Protein AF-A0A226N625-F1 (afdb_monomer)

Nearest PDB structures (foldseek):
  7xtl-assembly2_B  TM=9.402E-01  e=5.062E-18  Homo sapiens
  7vmt-assembly3_C  TM=9.351E-01  e=2.415E-17  Mus musculus
  7vmt-assembly1_A  TM=9.349E-01  e=1.031E-16  Mus musculus
  7vmt-assembly5_E  TM=8.887E-01  e=4.220E-17  Mus musculus
  7xtn-assembly1_A  TM=8.328E-01  e=1.399E-14  Bombyx mandarina

Organism: Callipepla squamata (NCBI:txid9009)

Secondary structure (DSSP, 8-state):
----TTEEEPTTHHHHHHHHHHH--S--------SS----S-HHHHHHHHHHH----SS-SEEE--SS-SSTT-------TTTT-----B---PPPEEEEE-SEE-TT--HHHHHTTSS-EEEE---TT-EEEEEEEEEE-EEEEEEEE--SS-TT----SEEEEEEES-HHHHHHHHHSS-SSSPPBPTTS-EEEEE-BTTEEEEEPPGGG-SEEEEEEEE-S--SS-EEEEEEEEEE-----TTSSS-S------

Mean predicted aligned error: 14.83 Å

Radius of gyration: 23.87 Å; Cα contacts (8 Å, |Δi|>4): 460; chains: 1; bounding box: 73×46×58 Å

InterPro domains:
  IPR006759 Glycosyl transferase family 54 [PTHR12062] (51-235)
  IPR056576 MGAT4 A/B/C, C-terminal domain [PF23524] (97-234)

pLDDT: mean 74.02, std 22.34, range [28.97, 98.5]

Structure (mmCIF, N/CA/C/O backbone):
data_AF-A0A226N625-F1
#
_entry.id   AF-A0A226N625-F1
#
loop_
_atom_site.group_PDB
_atom_site.id
_atom_site.type_symbol
_atom_site.label_atom_id
_atom_site.label_alt_id
_atom_site.label_comp_id
_atom_site.label_asym_id
_atom_site.label_entity_id
_atom_site.label_seq_id
_atom_site.pdbx_PDB_ins_code
_atom_site.Cartn_x
_atom_site.Cartn_y
_atom_site.Cartn_z
_atom_site.occupancy
_atom_site.B_iso_or_equiv
_atom_site.auth_seq_id
_atom_site.auth_comp_id
_atom_site.auth_asym_id
_atom_site.auth_atom_id
_atom_site.pdbx_PDB_model_num
ATOM 1 N N . MET A 1 1 ? 23.804 29.212 -8.337 1.00 34.00 1 MET A N 1
ATOM 2 C CA . MET A 1 1 ? 23.720 27.930 -9.060 1.00 34.00 1 MET A CA 1
ATOM 3 C C . MET A 1 1 ? 24.509 28.139 -10.332 1.00 34.00 1 MET A C 1
ATOM 5 O O . MET A 1 1 ? 23.995 28.750 -11.255 1.00 34.00 1 MET A O 1
ATOM 9 N N . GLU A 1 2 ? 25.785 27.783 -10.309 1.00 31.64 2 GLU A N 1
ATOM 10 C CA . GLU A 1 2 ? 26.610 27.756 -11.515 1.00 31.64 2 GLU A CA 1
ATOM 11 C C . GLU A 1 2 ? 26.519 26.321 -12.039 1.00 31.64 2 GLU A C 1
ATOM 13 O O . GLU A 1 2 ? 26.849 25.383 -11.314 1.00 31.64 2 GLU A O 1
ATOM 18 N N . LEU A 1 3 ? 25.942 26.140 -13.230 1.00 41.00 3 LEU A N 1
ATOM 19 C CA . LEU A 1 3 ? 26.097 24.891 -13.968 1.00 41.00 3 LEU A CA 1
ATOM 20 C C . LEU A 1 3 ? 27.474 24.953 -14.624 1.00 41.00 3 LEU A C 1
ATOM 22 O O . LEU A 1 3 ? 27.754 25.902 -15.349 1.00 41.00 3 LEU A O 1
ATOM 26 N N . GLU A 1 4 ? 28.317 23.961 -14.364 1.00 47.09 4 GLU A N 1
ATOM 27 C CA . GLU A 1 4 ? 29.511 23.753 -15.178 1.00 47.09 4 GLU A CA 1
ATOM 28 C C . GLU A 1 4 ? 29.077 23.294 -16.582 1.00 47.09 4 GLU A C 1
ATOM 30 O O . GLU A 1 4 ? 28.131 22.511 -16.712 1.00 47.09 4 GLU A O 1
ATOM 35 N N . ASP A 1 5 ? 29.768 23.764 -17.626 1.00 52.09 5 ASP A N 1
ATOM 36 C CA . ASP A 1 5 ? 29.432 23.512 -19.043 1.00 52.09 5 ASP A CA 1
ATOM 37 C C . ASP A 1 5 ? 29.486 22.018 -19.443 1.00 52.09 5 ASP A C 1
ATOM 39 O O . ASP A 1 5 ? 28.995 21.622 -20.501 1.00 52.09 5 ASP A O 1
ATOM 43 N N . ASP A 1 6 ? 30.021 21.168 -18.564 1.00 53.78 6 ASP A N 1
ATOM 44 C CA . ASP A 1 6 ? 30.276 19.744 -18.786 1.00 53.78 6 ASP A CA 1
ATOM 45 C C . ASP A 1 6 ? 29.198 18.823 -18.171 1.00 53.78 6 ASP A C 1
ATOM 47 O O . ASP A 1 6 ? 29.437 17.635 -17.927 1.00 53.78 6 ASP A O 1
ATOM 51 N N . ILE A 1 7 ? 27.995 19.337 -17.892 1.00 57.34 7 ILE A N 1
ATOM 52 C CA . ILE A 1 7 ? 26.926 18.581 -17.221 1.00 57.34 7 ILE A CA 1
ATOM 53 C C . ILE A 1 7 ? 25.675 18.495 -18.103 1.00 57.34 7 ILE A C 1
ATOM 55 O O . ILE A 1 7 ? 25.164 19.498 -18.591 1.00 57.34 7 ILE A O 1
ATOM 59 N N . ILE A 1 8 ? 25.118 17.286 -18.248 1.00 60.94 8 ILE A N 1
ATOM 60 C CA . ILE A 1 8 ? 23.771 17.093 -18.810 1.00 60.94 8 ILE A CA 1
ATOM 61 C C . ILE A 1 8 ? 22.778 16.812 -17.683 1.00 60.94 8 ILE A C 1
ATOM 63 O O . ILE A 1 8 ? 22.985 15.910 -16.865 1.00 60.94 8 ILE A O 1
ATOM 67 N N . ALA A 1 9 ? 21.676 17.563 -17.684 1.00 59.53 9 ALA A N 1
ATOM 68 C CA . ALA A 1 9 ? 20.533 17.367 -16.800 1.00 59.53 9 ALA A CA 1
ATOM 69 C C . ALA A 1 9 ? 19.455 16.476 -17.447 1.00 59.53 9 ALA A C 1
ATOM 71 O O . ALA A 1 9 ? 19.282 16.459 -18.667 1.00 59.53 9 ALA A O 1
ATOM 72 N N . LYS A 1 10 ? 18.692 15.752 -16.621 1.00 68.19 10 LYS A N 1
ATOM 73 C CA . LYS A 1 10 ? 17.486 15.029 -17.062 1.00 68.19 10 LYS A CA 1
ATOM 74 C C . LYS A 1 10 ? 16.406 16.019 -17.569 1.00 68.19 10 LYS A C 1
ATOM 76 O O . LYS A 1 10 ? 16.280 17.087 -16.975 1.00 68.19 10 LYS A O 1
ATOM 81 N N . PRO A 1 11 ? 15.579 15.671 -18.581 1.00 59.47 11 PRO A N 1
ATOM 82 C CA . PRO A 1 11 ? 14.543 16.568 -19.118 1.00 59.47 11 PRO A CA 1
ATOM 83 C C . PRO A 1 11 ? 13.596 17.205 -18.077 1.00 59.47 11 PRO A C 1
ATOM 85 O O . PRO A 1 11 ? 13.263 18.375 -18.215 1.00 59.47 11 PRO A O 1
ATOM 88 N N . ASP A 1 12 ? 13.244 16.495 -16.996 1.00 63.47 12 ASP A N 1
ATOM 89 C CA . ASP A 1 12 ? 12.334 16.987 -15.937 1.00 63.47 12 ASP A CA 1
ATOM 90 C C . ASP A 1 12 ? 13.060 17.562 -14.709 1.00 63.47 12 ASP A C 1
ATOM 92 O O . ASP A 1 12 ? 12.539 17.545 -13.590 1.00 63.47 12 ASP A O 1
ATOM 96 N N . TYR A 1 13 ? 14.303 18.007 -14.886 1.00 59.56 13 TYR A N 1
ATOM 97 C CA . TYR A 1 13 ? 15.198 18.404 -13.801 1.00 59.56 13 TYR A CA 1
ATOM 98 C C . TYR A 1 13 ? 14.577 19.427 -12.838 1.00 59.56 13 TYR A C 1
ATOM 100 O O . TYR A 1 13 ? 14.529 19.178 -11.633 1.00 59.56 13 TYR A O 1
ATOM 108 N N . ILE A 1 14 ? 14.069 20.544 -13.369 1.00 57.97 14 ILE A N 1
ATOM 109 C CA . ILE A 1 14 ? 13.523 21.641 -12.557 1.00 57.97 14 ILE A CA 1
ATOM 110 C C . ILE A 1 14 ? 12.308 21.166 -11.756 1.00 57.97 14 ILE A C 1
ATOM 112 O O . ILE A 1 14 ? 12.291 21.301 -10.536 1.00 57.97 14 ILE A O 1
ATOM 116 N N . GLN A 1 15 ? 11.354 20.507 -12.417 1.00 58.56 15 GLN A N 1
ATOM 117 C CA . GLN A 1 15 ? 10.153 19.983 -11.765 1.00 58.56 15 GLN A CA 1
ATOM 118 C C . GLN A 1 15 ? 10.490 18.940 -10.689 1.00 58.56 15 GLN A C 1
ATOM 120 O O . GLN A 1 15 ? 9.866 18.903 -9.628 1.00 58.56 15 GLN A O 1
ATOM 125 N N . SER A 1 16 ? 11.496 18.096 -10.943 1.00 59.50 16 SER A N 1
ATOM 126 C CA . SER A 1 16 ? 11.957 17.089 -9.984 1.00 59.50 16 SER A CA 1
ATOM 127 C C . SER A 1 16 ? 12.552 17.732 -8.730 1.00 59.50 16 SER A C 1
ATOM 129 O O . SER A 1 16 ? 12.301 17.244 -7.630 1.00 59.50 16 SER A O 1
ATOM 131 N N . ILE A 1 17 ? 13.299 18.833 -8.874 1.00 57.81 17 ILE A N 1
ATOM 132 C CA . ILE A 1 17 ? 13.832 19.593 -7.735 1.00 57.81 17 ILE A CA 1
ATOM 133 C C . ILE A 1 17 ? 12.721 20.278 -6.951 1.00 57.81 17 ILE A C 1
ATOM 135 O O . ILE A 1 17 ? 12.724 20.192 -5.727 1.00 57.81 17 ILE A O 1
ATOM 139 N N . GLU A 1 18 ? 11.784 20.943 -7.626 1.00 59.31 18 GLU A N 1
ATOM 140 C CA . GLU A 1 18 ? 10.681 21.648 -6.962 1.00 59.31 18 GLU A CA 1
ATOM 141 C C . GLU A 1 18 ? 9.821 20.689 -6.136 1.00 59.31 18 GLU A C 1
ATOM 143 O O . GLU A 1 18 ? 9.564 20.942 -4.958 1.00 59.31 18 GLU A O 1
ATOM 148 N N . ASN A 1 19 ? 9.453 19.544 -6.720 1.00 62.12 19 ASN A N 1
ATOM 149 C CA . ASN A 1 19 ? 8.674 18.517 -6.032 1.00 62.12 19 ASN A CA 1
ATOM 150 C C . ASN A 1 19 ? 9.448 17.935 -4.845 1.00 62.12 19 ASN A C 1
ATOM 152 O O . ASN A 1 19 ? 8.910 17.825 -3.747 1.00 62.12 19 ASN A O 1
ATOM 156 N N . PHE A 1 20 ? 10.728 17.612 -5.046 1.00 62.75 20 PHE A N 1
ATOM 157 C CA . PHE A 1 20 ? 11.573 17.082 -3.983 1.00 62.75 20 PHE A CA 1
ATOM 158 C C . PHE A 1 20 ? 11.722 18.072 -2.820 1.00 62.75 20 PHE A C 1
ATOM 160 O O . PHE A 1 20 ? 11.593 17.677 -1.662 1.00 62.75 20 PHE A O 1
ATOM 167 N N . ALA A 1 21 ? 11.964 19.350 -3.127 1.00 60.53 21 ALA A N 1
ATOM 168 C CA . ALA A 1 21 ? 12.099 20.430 -2.154 1.00 60.53 21 ALA A CA 1
AT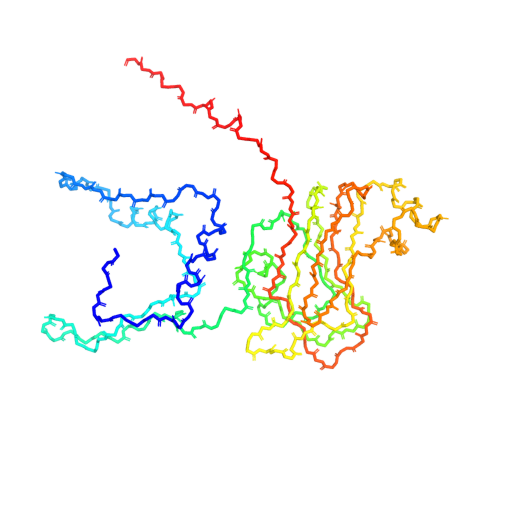OM 169 C C . ALA A 1 21 ? 10.805 20.650 -1.358 1.00 60.53 21 ALA A C 1
ATOM 171 O O . ALA A 1 21 ? 10.869 20.830 -0.143 1.00 60.53 21 ALA A O 1
ATOM 172 N N . ALA A 1 22 ? 9.647 20.589 -2.021 1.00 64.38 22 ALA A N 1
ATOM 173 C CA . ALA A 1 22 ? 8.337 20.698 -1.381 1.00 64.38 22 ALA A CA 1
ATOM 174 C C . ALA A 1 22 ? 8.013 19.502 -0.464 1.00 64.38 22 ALA A C 1
ATOM 176 O O . ALA A 1 22 ? 7.295 19.662 0.522 1.00 64.38 22 ALA A O 1
ATOM 177 N N . GLU A 1 23 ? 8.548 18.314 -0.765 1.00 61.66 23 GLU A N 1
ATOM 178 C CA . GLU A 1 23 ? 8.391 17.101 0.051 1.00 61.66 23 GLU A CA 1
ATOM 179 C C . GLU A 1 23 ? 9.313 17.075 1.289 1.00 61.66 23 GLU A C 1
ATOM 181 O O . GLU A 1 23 ? 9.069 16.301 2.218 1.00 61.66 23 GLU A O 1
ATOM 186 N N . GLN A 1 24 ? 10.355 17.915 1.353 1.00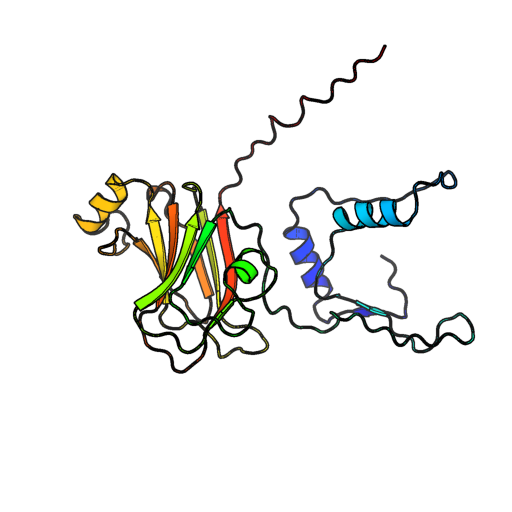 60.38 24 GLN A N 1
ATOM 187 C CA . GLN A 1 24 ? 11.258 17.950 2.508 1.00 60.38 24 GLN A CA 1
ATOM 188 C C . GLN A 1 24 ? 10.659 18.748 3.673 1.00 60.38 24 GLN A C 1
ATOM 190 O O . GLN A 1 24 ? 10.466 19.957 3.592 1.00 60.38 24 GLN A O 1
ATOM 195 N N . SER A 1 25 ? 10.449 18.084 4.812 1.00 56.50 25 SER A N 1
ATOM 196 C CA . SER A 1 25 ? 9.985 18.718 6.057 1.00 56.50 25 SER A CA 1
ATOM 197 C C . SER A 1 25 ? 11.115 19.143 7.009 1.00 56.50 25 SER A C 1
ATOM 199 O O . SER A 1 25 ? 10.839 19.578 8.125 1.00 56.50 25 SER A O 1
ATOM 201 N N . GLN A 1 26 ? 12.379 18.937 6.626 1.00 52.91 26 GLN A N 1
ATOM 202 C CA . GLN A 1 26 ? 13.565 19.292 7.418 1.00 52.91 26 GLN A CA 1
ATOM 203 C C . GLN A 1 26 ? 14.056 20.698 7.032 1.00 52.91 26 GLN A C 1
ATOM 205 O O . GLN A 1 26 ? 13.929 21.086 5.878 1.00 52.91 26 GLN A O 1
ATOM 210 N N . GLU A 1 27 ? 14.631 21.477 7.952 1.00 46.34 27 GLU A N 1
ATOM 211 C CA . GLU A 1 27 ? 15.323 22.726 7.587 1.00 46.34 27 GLU A CA 1
ATOM 212 C C . GLU A 1 27 ? 16.656 22.376 6.896 1.00 46.34 27 GLU A C 1
ATOM 214 O O . GLU A 1 27 ? 17.556 21.840 7.537 1.00 46.34 27 GLU A O 1
ATOM 219 N N . TRP A 1 28 ? 16.790 22.623 5.584 1.00 55.69 28 TRP A N 1
ATOM 220 C CA . TRP A 1 28 ? 17.932 22.142 4.779 1.00 55.69 28 TRP A CA 1
ATOM 221 C C . TRP A 1 28 ? 18.798 23.249 4.157 1.00 55.69 28 TRP A C 1
ATOM 223 O O . TRP A 1 28 ? 19.280 23.115 3.036 1.00 55.69 28 TRP A O 1
ATOM 233 N N . MET A 1 29 ? 19.084 24.333 4.880 1.00 41.03 29 MET A N 1
ATOM 234 C CA . MET A 1 29 ? 20.133 25.261 4.439 1.00 41.03 29 MET A CA 1
ATOM 235 C C . MET A 1 29 ? 21.498 24.789 4.959 1.00 41.03 29 MET A C 1
ATOM 237 O O . MET A 1 29 ? 21.780 24.890 6.150 1.00 41.03 29 MET A O 1
ATOM 241 N N . VAL A 1 30 ? 22.360 24.283 4.074 1.00 46.25 30 VAL A N 1
ATOM 242 C CA . VAL A 1 30 ? 23.779 24.051 4.386 1.00 46.25 30 VAL A CA 1
ATOM 243 C C . VAL A 1 30 ? 24.603 25.130 3.692 1.00 46.25 30 VAL A C 1
ATOM 245 O O . VAL A 1 30 ? 24.716 25.137 2.468 1.00 46.25 30 VAL A O 1
ATOM 248 N N . LEU A 1 31 ? 25.176 26.042 4.480 1.00 34.66 31 LEU A N 1
ATOM 249 C CA . LEU A 1 31 ? 26.238 26.951 4.048 1.00 34.66 31 LEU A CA 1
ATOM 250 C C . LEU A 1 31 ? 27.565 26.421 4.615 1.00 34.66 31 LEU A C 1
ATOM 252 O O . LEU A 1 31 ? 27.763 26.434 5.828 1.00 34.66 31 LEU A O 1
ATOM 256 N N . GLU A 1 32 ? 28.471 25.946 3.758 1.00 41.94 32 GLU A N 1
ATOM 257 C CA . GLU A 1 32 ? 29.849 25.628 4.161 1.00 41.94 32 GLU A CA 1
ATOM 258 C C . GLU A 1 32 ? 30.732 26.874 3.989 1.00 41.94 32 GLU A C 1
ATOM 260 O O . GLU A 1 32 ? 30.932 27.357 2.878 1.00 41.94 32 GLU A O 1
ATOM 265 N N . PHE A 1 33 ? 31.309 27.365 5.088 1.00 34.91 33 PHE A N 1
ATOM 266 C CA . PHE A 1 33 ? 32.473 28.252 5.069 1.00 34.91 33 PHE A CA 1
ATOM 267 C C . PHE A 1 33 ? 33.518 27.729 6.056 1.00 34.91 33 PHE A C 1
ATOM 269 O O . PHE A 1 33 ? 33.195 27.370 7.186 1.00 34.91 33 PHE A O 1
ATOM 276 N N . SER A 1 34 ? 34.785 27.730 5.642 1.00 35.62 34 SER A N 1
ATOM 277 C CA . SER A 1 34 ? 35.939 27.564 6.527 1.00 35.62 34 SER A CA 1
ATOM 278 C C . SER A 1 34 ? 36.868 28.757 6.336 1.00 35.62 34 SER A C 1
ATOM 280 O O . SER A 1 34 ? 37.354 28.986 5.231 1.00 35.62 34 SER A O 1
ATOM 282 N N . GLN A 1 35 ? 37.116 29.520 7.402 1.00 36.41 35 GLN A N 1
ATOM 283 C CA . GLN A 1 35 ? 38.151 30.564 7.424 1.00 36.41 35 GLN A CA 1
ATOM 284 C C . GLN A 1 35 ? 39.484 30.076 8.016 1.00 36.41 35 GLN A C 1
ATOM 286 O O . GLN A 1 35 ? 40.458 30.824 8.018 1.00 36.41 35 GLN A O 1
ATOM 291 N N . LEU A 1 36 ? 39.557 28.839 8.515 1.00 40.19 36 LEU A N 1
ATOM 292 C CA . LEU A 1 36 ? 40.729 28.315 9.215 1.00 40.19 36 LEU A CA 1
ATOM 293 C C . LEU A 1 36 ? 41.009 26.883 8.752 1.00 40.19 36 LEU A C 1
ATOM 295 O O . LEU A 1 36 ? 40.146 26.011 8.826 1.00 40.19 36 LEU A O 1
ATOM 299 N N . GLY A 1 37 ? 42.223 26.658 8.243 1.00 42.06 37 GLY A N 1
ATOM 300 C CA . GLY A 1 37 ? 42.701 25.351 7.799 1.00 42.06 37 GLY A CA 1
ATOM 301 C C . GLY A 1 37 ? 42.450 24.245 8.832 1.00 42.06 37 GLY A C 1
ATOM 302 O O . GLY A 1 37 ? 42.563 24.452 10.036 1.00 42.06 37 GLY A O 1
ATOM 303 N N . PHE A 1 38 ? 42.074 23.079 8.311 1.00 35.19 38 PHE A N 1
ATOM 304 C CA . PHE A 1 38 ? 41.657 21.859 9.002 1.00 35.19 38 PHE A CA 1
ATOM 305 C C . PHE A 1 38 ? 42.430 21.503 10.287 1.00 35.19 38 PHE A C 1
ATOM 307 O O . PHE A 1 38 ? 43.657 21.564 10.323 1.00 35.19 38 PHE A O 1
ATOM 314 N N . ILE A 1 39 ? 41.713 20.950 11.275 1.00 35.44 39 ILE A N 1
ATOM 315 C CA . ILE A 1 39 ? 42.281 20.061 12.300 1.00 35.44 39 ILE A CA 1
ATOM 316 C C . ILE A 1 39 ? 41.692 18.660 12.087 1.00 35.44 39 ILE A C 1
ATOM 318 O O . ILE A 1 39 ? 40.481 18.477 11.972 1.00 35.44 39 ILE A O 1
ATOM 322 N N . VAL A 1 40 ? 42.586 17.683 11.953 1.00 37.25 40 VAL A N 1
ATOM 323 C CA . VAL A 1 40 ? 42.335 16.319 11.474 1.00 37.25 40 VAL A CA 1
ATOM 324 C C . VAL A 1 40 ? 41.480 15.514 12.461 1.00 37.25 40 VAL A C 1
ATOM 326 O O . VAL A 1 40 ? 41.987 14.972 13.437 1.00 37.25 40 VAL A O 1
ATOM 329 N N . PHE A 1 41 ? 40.199 15.334 12.140 1.00 38.41 41 PHE A N 1
ATOM 330 C CA . PHE A 1 41 ? 39.533 14.042 12.327 1.00 38.41 41 PHE A CA 1
ATOM 331 C C . PHE A 1 41 ? 39.661 13.291 11.004 1.00 38.41 41 PHE A C 1
ATOM 333 O O . PHE A 1 41 ? 39.482 13.887 9.943 1.00 38.41 41 PHE A O 1
ATOM 340 N N . THR A 1 42 ? 40.028 12.008 11.040 1.00 48.41 42 THR A N 1
ATOM 341 C CA . THR A 1 42 ? 40.291 11.216 9.827 1.00 48.41 42 THR A CA 1
ATOM 342 C C . THR A 1 42 ? 39.187 11.433 8.793 1.00 48.41 42 THR A C 1
ATOM 344 O O . THR A 1 42 ? 38.015 11.210 9.104 1.00 48.41 42 THR A O 1
ATOM 347 N N . VAL A 1 43 ? 39.565 11.846 7.580 1.00 51.09 43 VAL A N 1
ATOM 348 C CA . VAL A 1 43 ? 38.656 12.211 6.477 1.00 51.09 43 VAL A CA 1
ATOM 349 C C . VAL A 1 43 ? 37.526 11.189 6.305 1.00 51.09 43 VAL A C 1
ATOM 351 O O . VAL A 1 43 ? 36.375 11.567 6.147 1.00 51.09 43 VAL A O 1
ATOM 354 N N . ALA A 1 44 ? 37.818 9.896 6.468 1.00 51.03 44 ALA A N 1
ATOM 355 C CA . ALA A 1 44 ? 36.834 8.819 6.373 1.00 51.03 44 ALA A CA 1
ATOM 356 C C . ALA A 1 44 ? 35.693 8.887 7.410 1.00 51.03 44 ALA A C 1
ATOM 358 O O . ALA A 1 44 ? 34.554 8.556 7.089 1.00 51.03 44 ALA A O 1
ATOM 359 N N . HIS A 1 45 ? 35.975 9.301 8.649 1.00 47.41 45 HIS A N 1
ATOM 360 C CA . HIS A 1 45 ? 34.955 9.423 9.695 1.00 47.41 45 HIS A CA 1
ATOM 361 C C . HIS A 1 45 ? 34.074 10.653 9.448 1.00 47.41 45 HIS A C 1
ATOM 363 O O . HIS A 1 45 ? 32.854 10.564 9.536 1.00 47.41 45 HIS A O 1
ATOM 369 N N . CYS A 1 46 ? 34.688 11.766 9.036 1.00 48.66 46 CYS A N 1
ATOM 370 C CA . CYS A 1 46 ? 33.972 12.979 8.647 1.00 48.66 46 CYS A CA 1
ATOM 371 C C . CYS A 1 46 ? 33.071 12.730 7.428 1.00 48.66 46 CYS A C 1
ATOM 373 O O . CYS A 1 46 ? 31.889 13.043 7.475 1.00 48.66 46 CYS A O 1
ATOM 375 N N . GLU A 1 47 ? 33.572 12.066 6.383 1.00 55.72 47 GLU A N 1
ATOM 376 C CA . GLU A 1 47 ? 32.777 11.694 5.203 1.00 55.72 47 GLU A CA 1
ATOM 377 C C . GLU A 1 47 ? 31.616 10.752 5.544 1.00 55.72 47 GLU A C 1
ATOM 379 O O . GLU A 1 47 ? 30.529 10.875 4.981 1.00 55.72 47 GLU A O 1
ATOM 384 N N . LYS A 1 48 ? 31.806 9.829 6.494 1.00 55.56 48 LYS A N 1
ATOM 385 C CA . LYS A 1 48 ? 30.751 8.906 6.932 1.00 55.56 48 LYS A CA 1
ATOM 386 C C . LYS A 1 48 ? 29.638 9.624 7.693 1.00 55.56 48 LYS A C 1
ATOM 388 O O . LYS A 1 48 ? 28.470 9.342 7.440 1.00 55.56 48 LYS A O 1
ATOM 393 N N . GLU A 1 49 ? 29.979 10.551 8.584 1.00 54.97 49 GLU A N 1
ATOM 394 C CA . GLU A 1 49 ? 28.982 11.353 9.303 1.00 54.97 49 GLU A CA 1
ATOM 395 C C . GLU A 1 49 ? 28.326 12.394 8.379 1.00 54.97 49 GLU A C 1
ATOM 397 O O . GLU A 1 49 ? 27.101 12.518 8.374 1.00 54.97 49 GLU A O 1
ATOM 402 N N . LYS A 1 50 ? 29.093 13.036 7.485 1.00 54.69 50 LYS A N 1
ATOM 403 C CA . LYS A 1 50 ? 28.559 13.899 6.416 1.00 54.69 50 LYS A CA 1
ATOM 404 C C . LYS A 1 50 ? 27.597 13.139 5.503 1.00 54.69 50 LYS A C 1
ATOM 406 O O . LYS A 1 50 ? 26.549 13.667 5.146 1.00 54.69 50 LYS A O 1
ATOM 411 N N . ALA A 1 51 ? 27.898 11.888 5.148 1.00 59.38 51 ALA A N 1
ATOM 412 C CA . ALA A 1 51 ? 27.025 11.070 4.307 1.00 59.38 51 ALA A CA 1
ATOM 413 C C . ALA A 1 51 ? 25.668 10.756 4.956 1.00 59.38 51 ALA A C 1
ATOM 415 O O . ALA A 1 51 ? 24.707 10.559 4.217 1.00 59.38 51 ALA A O 1
ATOM 416 N N . LYS A 1 52 ? 25.572 10.735 6.293 1.00 55.94 52 LYS A N 1
ATOM 417 C CA . LYS A 1 52 ? 24.293 10.559 7.006 1.00 55.94 52 LYS A CA 1
ATOM 418 C C . LYS A 1 52 ? 23.415 11.810 6.961 1.00 55.94 52 LYS A C 1
ATOM 420 O O . LYS A 1 52 ? 22.200 11.689 7.025 1.00 55.94 52 LYS A O 1
ATOM 425 N N . LEU A 1 53 ? 24.031 12.987 6.857 1.00 53.81 53 LEU A N 1
ATOM 426 C CA . LEU A 1 53 ? 23.342 14.280 6.774 1.00 53.81 53 LEU A CA 1
ATOM 427 C C . LEU A 1 53 ? 23.072 14.705 5.324 1.00 53.81 53 LEU A C 1
ATOM 429 O O . LEU A 1 53 ? 22.224 15.552 5.059 1.00 53.81 53 LEU A O 1
ATOM 433 N N . ARG A 1 54 ? 23.804 14.125 4.367 1.00 50.28 54 ARG A N 1
ATOM 434 C CA . ARG A 1 54 ? 23.687 14.453 2.949 1.00 50.28 54 ARG A CA 1
ATOM 435 C C . ARG A 1 54 ? 22.407 13.865 2.371 1.00 50.28 54 ARG A C 1
ATOM 437 O O . ARG A 1 54 ? 22.335 12.672 2.081 1.00 50.28 54 ARG A O 1
ATOM 444 N N . ILE A 1 55 ? 21.446 14.739 2.108 1.00 56.78 55 ILE A N 1
ATOM 445 C CA . ILE A 1 55 ? 20.251 14.419 1.336 1.00 56.78 55 ILE A CA 1
ATOM 446 C C . ILE A 1 55 ? 20.685 14.072 -0.095 1.00 56.78 55 ILE A C 1
ATOM 448 O O . ILE A 1 55 ? 21.314 14.874 -0.788 1.00 56.78 55 ILE A O 1
ATOM 452 N N . ARG A 1 56 ? 20.407 12.840 -0.526 1.00 56.47 56 ARG A N 1
ATOM 453 C CA . ARG A 1 56 ? 20.716 12.358 -1.877 1.00 56.47 56 ARG A CA 1
ATOM 454 C C . ARG A 1 56 ? 19.412 12.074 -2.607 1.00 56.47 56 ARG A C 1
ATOM 456 O O . ARG A 1 56 ? 18.691 11.159 -2.223 1.00 56.47 56 ARG A O 1
ATOM 463 N N . ALA A 1 57 ? 19.148 12.816 -3.677 1.00 56.59 57 ALA A N 1
ATOM 464 C CA . ALA A 1 57 ? 18.097 12.469 -4.623 1.00 56.59 57 ALA A CA 1
ATOM 465 C C . ALA A 1 57 ? 18.568 11.293 -5.494 1.00 56.59 57 ALA A C 1
ATOM 467 O O . ALA A 1 57 ? 19.678 11.319 -6.030 1.00 56.59 57 ALA A O 1
ATOM 468 N N . LYS A 1 58 ? 17.738 10.254 -5.613 1.00 59.09 58 LYS A N 1
ATOM 469 C CA . LYS A 1 58 ? 17.947 9.129 -6.530 1.00 59.09 58 LYS A CA 1
ATOM 470 C C . LYS A 1 58 ? 16.751 9.010 -7.474 1.00 59.09 58 LYS A C 1
ATOM 472 O O . LYS A 1 58 ? 15.626 9.133 -6.991 1.00 59.09 58 LYS A O 1
ATOM 477 N N . PRO A 1 59 ? 16.960 8.702 -8.769 1.00 59.88 59 PRO A N 1
ATOM 478 C CA . PRO A 1 59 ? 18.228 8.569 -9.499 1.00 59.88 59 PRO A CA 1
ATOM 479 C C . PRO A 1 59 ? 18.975 9.902 -9.631 1.00 59.88 59 PRO A C 1
ATOM 481 O O . PRO A 1 59 ? 18.391 10.969 -9.447 1.00 59.88 59 PRO A O 1
ATOM 484 N N . SER A 1 60 ? 20.266 9.840 -9.965 1.00 63.56 60 SER A N 1
ATOM 485 C CA . SER A 1 60 ? 21.076 11.034 -10.210 1.00 63.56 60 SER A CA 1
ATOM 486 C C . SER A 1 60 ? 20.467 11.865 -11.343 1.00 63.56 60 SER A C 1
ATOM 488 O O . SER A 1 60 ? 20.214 11.358 -12.436 1.00 63.56 60 SER A O 1
ATOM 490 N N . LEU A 1 61 ? 20.226 13.151 -11.080 1.00 65.75 61 LEU A N 1
ATOM 491 C CA . LEU A 1 61 ? 19.657 14.088 -12.059 1.00 65.75 61 LEU A CA 1
ATOM 492 C C . LEU A 1 61 ? 20.689 14.605 -13.069 1.00 65.75 61 LEU A C 1
ATOM 494 O O . LEU A 1 61 ? 20.316 15.187 -14.087 1.00 65.75 61 LEU A O 1
ATOM 498 N N . PHE A 1 62 ? 21.967 14.370 -12.780 1.00 63.19 62 PHE A N 1
ATOM 499 C CA . PHE A 1 62 ? 23.101 14.861 -13.539 1.00 63.19 62 PHE A CA 1
ATOM 500 C C . PHE A 1 62 ? 24.100 13.757 -13.825 1.00 63.19 62 PHE A C 1
ATOM 502 O O . PHE A 1 62 ? 24.320 12.868 -12.999 1.00 63.19 62 PHE A O 1
ATOM 509 N N . GLN A 1 63 ? 24.756 13.894 -14.968 1.00 62.03 63 GLN A N 1
ATOM 510 C CA . GLN A 1 63 ? 25.950 13.149 -15.319 1.00 62.03 63 GLN A CA 1
ATOM 511 C C . GLN A 1 63 ? 26.985 14.126 -15.853 1.00 62.03 63 GLN A C 1
ATOM 513 O O . GLN A 1 63 ? 26.699 14.912 -16.756 1.00 62.03 63 GLN A O 1
ATOM 518 N N . HIS A 1 64 ? 28.198 14.028 -15.318 1.00 59.66 64 HIS A N 1
ATOM 519 C CA . HIS A 1 64 ? 29.356 14.698 -15.892 1.00 59.66 64 HIS A CA 1
ATOM 520 C C . HIS A 1 64 ? 29.658 14.075 -17.260 1.00 59.66 64 HIS A C 1
ATOM 522 O O . HIS A 1 64 ? 29.817 12.852 -17.369 1.00 59.66 64 HIS A O 1
ATOM 528 N N . MET A 1 65 ? 29.738 14.900 -18.299 1.00 51.19 65 MET A N 1
ATOM 529 C CA . MET A 1 65 ? 30.238 14.529 -19.617 1.00 51.19 65 MET A CA 1
ATOM 530 C C . MET A 1 65 ? 31.688 14.973 -19.762 1.00 51.19 65 MET A C 1
ATOM 532 O O . MET A 1 65 ? 32.015 16.114 -19.484 1.00 51.19 65 MET A O 1
ATOM 536 N N . GLY A 1 66 ? 32.570 14.069 -20.179 1.00 52.81 66 GLY A N 1
ATOM 537 C CA . GLY A 1 66 ? 33.965 14.413 -20.440 1.00 52.81 66 GLY A CA 1
ATOM 538 C C . GLY A 1 66 ? 34.852 13.180 -20.468 1.00 52.81 66 GLY A C 1
ATOM 539 O O . GLY A 1 66 ? 35.273 12.686 -19.430 1.00 52.81 66 GLY A O 1
ATOM 540 N N . LEU A 1 67 ? 35.168 12.687 -21.668 1.00 47.75 67 LEU A N 1
ATOM 541 C CA . LEU A 1 67 ? 36.189 11.649 -21.854 1.00 47.75 67 LEU A CA 1
ATOM 542 C C . LEU A 1 67 ? 37.598 12.171 -21.545 1.00 47.75 67 LEU A C 1
ATOM 544 O O . LEU A 1 67 ? 38.490 11.362 -21.343 1.00 47.75 67 LEU A O 1
ATOM 548 N N . HIS A 1 68 ? 37.806 13.487 -21.470 1.00 47.03 68 HIS A N 1
ATOM 549 C CA . HIS A 1 68 ? 39.081 14.102 -21.118 1.00 47.03 68 HIS A CA 1
ATOM 550 C C . HIS A 1 68 ? 38.862 15.185 -20.065 1.00 47.03 68 HIS A C 1
ATOM 552 O O . HIS A 1 68 ? 38.130 16.142 -20.291 1.00 47.03 68 HIS A O 1
ATOM 558 N N . SER A 1 69 ? 39.505 15.017 -18.911 1.00 49.66 69 SER A N 1
ATOM 559 C CA . SER A 1 69 ? 39.641 16.076 -17.912 1.00 49.66 69 SER A CA 1
ATOM 560 C C . SER A 1 69 ? 40.471 17.239 -18.477 1.00 49.66 69 SER A C 1
ATOM 562 O O . SER A 1 69 ? 41.348 17.029 -19.315 1.00 49.66 69 SER A O 1
ATOM 564 N N . SER A 1 70 ? 40.271 18.450 -17.951 1.00 53.59 70 SER A N 1
ATOM 565 C CA . SER A 1 70 ? 41.174 19.598 -18.134 1.00 53.59 70 SER A CA 1
ATOM 566 C C . SER A 1 70 ? 42.610 19.341 -17.632 1.00 53.59 70 SER A C 1
ATOM 568 O O . SER A 1 70 ? 43.525 20.101 -17.946 1.00 53.59 70 SER A O 1
ATOM 570 N N . LEU A 1 71 ? 42.836 18.244 -16.895 1.00 52.09 71 LEU A N 1
ATOM 571 C CA . LEU A 1 71 ? 44.154 17.706 -16.561 1.00 52.09 71 LEU A CA 1
ATOM 572 C C . LEU A 1 71 ? 44.616 16.712 -17.640 1.00 52.09 71 LEU A C 1
ATOM 574 O O . LEU A 1 71 ? 43.969 15.691 -17.895 1.00 52.09 71 LEU A O 1
ATOM 578 N N . SER A 1 72 ? 45.768 16.995 -18.250 1.00 45.53 72 SER A N 1
ATOM 579 C CA . SER A 1 72 ? 46.347 16.214 -19.345 1.00 45.53 72 SER A CA 1
ATOM 580 C C . SER A 1 72 ? 46.467 14.718 -19.009 1.00 45.53 72 SER A C 1
ATOM 582 O O . SER A 1 72 ? 47.096 14.316 -18.033 1.00 45.53 72 SER A O 1
ATOM 584 N N . GLY A 1 73 ? 45.861 13.874 -19.852 1.00 54.81 73 GLY A N 1
ATOM 585 C CA . GLY A 1 73 ? 46.020 12.413 -19.823 1.00 54.81 73 GLY A CA 1
ATOM 586 C C . GLY A 1 73 ? 45.008 11.622 -18.984 1.00 54.81 73 GLY A C 1
ATOM 587 O O . GLY A 1 73 ? 45.082 10.394 -18.972 1.00 54.81 73 GLY A O 1
ATOM 588 N N . LYS A 1 74 ? 44.044 12.265 -18.312 1.00 49.50 74 LYS A N 1
ATOM 589 C CA . LYS A 1 74 ? 43.046 11.552 -17.496 1.00 49.50 74 LYS A CA 1
ATOM 590 C C . LYS A 1 74 ? 41.743 11.329 -18.267 1.00 49.50 74 LYS A C 1
ATOM 592 O O . LYS A 1 74 ? 40.951 12.256 -18.436 1.00 49.50 74 LYS A O 1
ATOM 597 N N . ILE A 1 75 ? 41.530 10.089 -18.713 1.00 54.84 75 ILE A N 1
ATOM 598 C CA . ILE A 1 75 ? 40.278 9.653 -19.341 1.00 54.84 75 ILE A CA 1
ATOM 599 C C . ILE A 1 75 ? 39.267 9.287 -18.254 1.00 54.84 75 ILE A C 1
ATOM 601 O O . ILE A 1 75 ? 39.557 8.431 -17.419 1.00 54.84 75 ILE A O 1
ATOM 605 N N . GLN A 1 76 ? 38.093 9.923 -18.249 1.00 53.94 76 GLN A N 1
ATOM 606 C CA . GLN A 1 76 ? 37.062 9.694 -17.234 1.00 53.94 76 GLN A CA 1
ATOM 607 C C . GLN A 1 76 ? 35.850 8.961 -17.826 1.00 53.94 76 GLN A C 1
ATOM 609 O O . GLN A 1 76 ? 34.948 9.560 -18.397 1.00 53.94 76 GLN A O 1
ATOM 614 N N . ASN A 1 77 ? 35.818 7.637 -17.652 1.00 57.84 77 ASN A N 1
ATOM 615 C CA . ASN A 1 77 ? 34.726 6.762 -18.113 1.00 57.84 77 ASN A CA 1
ATOM 616 C C . ASN A 1 77 ? 33.644 6.519 -17.040 1.00 57.84 77 ASN A C 1
ATOM 618 O O . ASN A 1 77 ? 32.795 5.639 -17.199 1.00 57.84 77 ASN A O 1
ATOM 622 N N . LEU A 1 78 ? 33.690 7.246 -15.918 1.00 55.09 78 LEU A N 1
ATOM 623 C CA . LEU A 1 78 ? 32.770 7.045 -14.801 1.00 55.09 78 LEU A CA 1
ATOM 624 C C . LEU A 1 78 ? 31.385 7.616 -15.127 1.00 55.09 78 LEU A C 1
ATOM 626 O O . LEU A 1 78 ? 31.132 8.813 -14.997 1.00 55.09 78 LEU A O 1
ATOM 630 N N . LYS A 1 79 ? 30.471 6.725 -15.512 1.00 58.59 79 LYS A N 1
ATOM 631 C CA . LYS A 1 79 ? 29.034 6.987 -15.445 1.00 58.59 79 LYS A CA 1
ATOM 632 C C . LYS A 1 79 ? 28.539 6.692 -14.038 1.00 58.59 79 LYS A C 1
ATOM 634 O O . LYS A 1 79 ? 28.869 5.648 -13.471 1.00 58.59 79 LYS A O 1
ATOM 639 N N . ASP A 1 80 ? 27.748 7.601 -13.486 1.00 59.06 80 ASP A N 1
ATOM 640 C CA . ASP A 1 80 ? 26.988 7.324 -12.282 1.00 59.06 80 ASP A CA 1
ATOM 641 C C . ASP A 1 80 ? 26.065 6.136 -12.575 1.00 59.06 80 ASP A C 1
ATOM 643 O O . ASP A 1 80 ? 25.329 6.116 -13.565 1.00 59.06 80 ASP A O 1
ATOM 647 N N . LYS A 1 81 ? 26.146 5.116 -11.717 1.00 63.59 81 LYS A N 1
ATOM 648 C CA . LYS A 1 81 ? 25.388 3.870 -11.851 1.00 63.59 81 LYS A CA 1
ATOM 649 C C . LYS A 1 81 ? 23.885 4.126 -11.948 1.00 63.59 81 LYS A C 1
ATOM 651 O O . LYS A 1 81 ? 23.186 3.286 -12.510 1.00 63.59 81 LYS A O 1
ATOM 656 N N . ASP A 1 82 ? 23.389 5.214 -11.371 1.00 59.12 82 ASP A N 1
ATOM 657 C CA . ASP A 1 82 ? 21.966 5.511 -11.265 1.00 59.12 82 ASP A CA 1
ATOM 658 C C . ASP A 1 82 ? 21.498 6.587 -12.268 1.00 59.12 82 ASP A C 1
ATOM 660 O O . ASP A 1 82 ? 20.302 6.865 -12.326 1.00 59.12 82 ASP A O 1
ATOM 664 N N . PHE A 1 83 ? 22.381 7.151 -13.106 1.00 58.66 83 PHE A N 1
ATOM 665 C CA . PHE A 1 83 ? 21.993 8.142 -14.120 1.00 58.66 83 PHE A CA 1
ATOM 666 C C . PHE A 1 83 ? 21.167 7.524 -15.258 1.00 58.66 83 PHE A C 1
ATOM 668 O O . PHE A 1 83 ? 21.531 6.494 -15.826 1.00 58.66 83 PHE A O 1
ATOM 675 N N . GLY A 1 84 ? 20.047 8.166 -15.603 1.00 60.19 84 GLY A N 1
ATOM 676 C CA . GLY A 1 84 ? 19.132 7.703 -16.653 1.00 60.19 84 GLY A CA 1
ATOM 677 C C . GLY A 1 84 ? 18.250 6.513 -16.260 1.00 60.19 84 GLY A C 1
ATOM 678 O O . GLY A 1 84 ? 17.432 6.082 -17.069 1.00 60.19 84 GLY A O 1
ATOM 679 N N . LYS A 1 85 ? 18.366 5.996 -15.028 1.00 67.38 85 LYS A N 1
ATOM 680 C CA . LYS A 1 85 ? 17.443 4.972 -14.532 1.00 67.38 85 LYS A CA 1
ATOM 681 C C . LYS A 1 85 ? 16.063 5.562 -14.281 1.00 67.38 85 LYS A C 1
ATOM 683 O O . LYS A 1 85 ? 15.920 6.651 -13.727 1.00 67.38 85 LYS A O 1
ATOM 688 N N . SER A 1 86 ? 15.046 4.802 -14.650 1.00 66.88 86 SER A N 1
ATOM 689 C CA . SER A 1 86 ? 13.663 5.068 -14.283 1.00 66.88 86 SER A CA 1
ATOM 690 C C . SER A 1 86 ? 13.465 4.869 -12.778 1.00 66.88 86 SER A C 1
ATOM 692 O O . SER A 1 86 ? 13.987 3.921 -12.195 1.00 66.88 86 SER A O 1
ATOM 694 N N . VAL A 1 87 ? 12.715 5.765 -12.130 1.00 75.62 87 VAL A N 1
ATOM 695 C CA . VAL A 1 87 ? 12.249 5.551 -10.752 1.00 75.62 87 VAL A CA 1
ATOM 696 C C . VAL A 1 87 ? 11.175 4.467 -10.812 1.00 75.62 87 VAL A C 1
ATOM 698 O O . VAL A 1 87 ? 10.097 4.707 -11.348 1.00 75.62 87 VAL A O 1
ATOM 701 N N . LEU A 1 88 ? 11.485 3.266 -10.322 1.00 84.44 88 LEU A N 1
ATOM 702 C CA . LEU A 1 88 ? 10.564 2.120 -10.365 1.00 84.44 88 LEU A CA 1
ATOM 703 C C . LEU A 1 88 ? 9.664 2.015 -9.126 1.00 84.44 88 LEU A C 1
ATOM 705 O O . LEU A 1 88 ? 8.722 1.230 -9.125 1.00 84.44 88 LEU A O 1
ATOM 709 N N . HIS A 1 89 ? 9.967 2.783 -8.079 1.00 85.88 89 HIS A N 1
ATOM 710 C CA . HIS A 1 89 ? 9.222 2.836 -6.825 1.00 85.88 89 HIS A CA 1
ATOM 711 C C . HIS A 1 89 ? 9.394 4.203 -6.157 1.00 85.88 89 HIS A C 1
ATOM 713 O O . HIS A 1 89 ? 10.399 4.879 -6.391 1.00 85.88 89 HIS A O 1
ATOM 719 N N . LYS A 1 90 ? 8.451 4.596 -5.296 1.00 83.56 90 LYS A N 1
ATOM 720 C CA . LYS A 1 90 ? 8.541 5.833 -4.507 1.00 83.56 90 LYS A CA 1
ATOM 721 C C . LYS A 1 90 ? 8.565 5.525 -3.009 1.00 83.56 90 LYS A C 1
ATOM 723 O O . LYS A 1 90 ? 7.708 4.809 -2.498 1.00 83.56 90 LYS A O 1
ATOM 728 N N . ALA A 1 91 ? 9.574 6.064 -2.328 1.00 86.31 91 ALA A N 1
ATOM 729 C CA . ALA A 1 91 ? 9.816 5.855 -0.906 1.00 86.31 91 ALA A CA 1
ATOM 730 C C . ALA A 1 91 ? 9.005 6.818 -0.029 1.00 86.31 91 ALA A C 1
ATOM 732 O O . ALA A 1 91 ? 8.864 7.993 -0.365 1.00 86.31 91 ALA A O 1
ATOM 733 N N . HIS A 1 92 ? 8.549 6.326 1.126 1.00 86.38 92 HIS A N 1
ATOM 734 C CA . HIS A 1 92 ? 7.821 7.089 2.144 1.00 86.38 92 HIS A CA 1
ATOM 735 C C . HI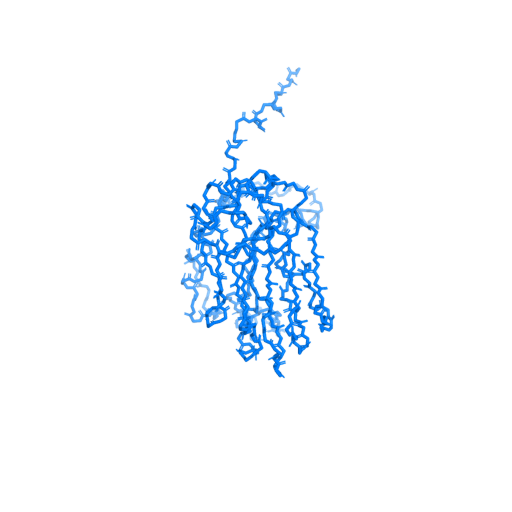S A 1 92 ? 8.288 6.698 3.546 1.00 86.38 92 HIS A C 1
ATOM 737 O O . HIS A 1 92 ? 8.767 5.586 3.764 1.00 86.38 92 HIS A O 1
ATOM 743 N N . ASN A 1 93 ? 8.110 7.595 4.518 1.00 87.38 93 ASN A N 1
ATOM 744 C CA . ASN A 1 93 ? 8.338 7.289 5.933 1.00 87.38 93 ASN A CA 1
ATOM 745 C C . ASN A 1 93 ? 7.110 6.580 6.516 1.00 87.38 93 ASN A C 1
ATOM 747 O O . ASN A 1 93 ? 6.312 7.178 7.241 1.00 87.38 93 ASN A O 1
ATOM 751 N N . ASN A 1 94 ? 6.943 5.312 6.155 1.00 93.25 94 ASN A N 1
ATOM 752 C CA . ASN A 1 94 ? 5.794 4.523 6.572 1.00 93.25 94 ASN A CA 1
ATOM 753 C C . ASN A 1 94 ? 5.870 4.146 8.067 1.00 93.25 94 ASN A C 1
ATOM 755 O O . ASN A 1 94 ? 6.959 3.885 8.588 1.00 93.25 94 ASN A O 1
ATOM 759 N N . PRO A 1 95 ? 4.733 4.108 8.787 1.00 94.56 95 PRO A N 1
ATOM 760 C CA . PRO A 1 95 ? 4.712 3.729 10.195 1.00 94.56 95 PRO A CA 1
ATOM 761 C C . PRO A 1 95 ? 5.082 2.247 10.381 1.00 94.56 95 PRO A C 1
ATOM 763 O O . PRO A 1 95 ? 4.820 1.445 9.490 1.00 94.56 95 PRO A O 1
ATOM 766 N N . PRO A 1 96 ? 5.632 1.825 11.531 1.00 95.94 96 PRO A N 1
ATOM 767 C CA . PRO A 1 96 ? 5.992 0.424 11.749 1.00 95.94 96 PRO A CA 1
ATOM 768 C C . PRO A 1 96 ? 4.797 -0.533 11.609 1.00 95.94 96 PRO A C 1
ATOM 770 O O . PRO A 1 96 ? 3.759 -0.331 12.248 1.00 95.94 96 PRO A O 1
ATOM 773 N N . ALA A 1 97 ? 4.961 -1.588 10.809 1.00 97.19 97 ALA A N 1
ATOM 774 C CA . ALA A 1 97 ? 3.930 -2.586 10.543 1.00 97.19 97 ALA A CA 1
ATOM 775 C C . ALA A 1 97 ? 4.525 -3.987 10.334 1.00 97.19 97 ALA A C 1
ATOM 777 O O . ALA A 1 97 ? 5.634 -4.124 9.819 1.00 97.19 97 ALA A O 1
ATOM 778 N N . GLU A 1 98 ? 3.759 -5.011 10.698 1.00 98.19 98 GLU A N 1
ATOM 779 C CA . GLU A 1 98 ? 3.936 -6.384 10.235 1.00 98.19 98 GLU A CA 1
ATOM 780 C C . GLU A 1 98 ? 3.318 -6.525 8.841 1.00 98.19 98 GLU A C 1
ATOM 782 O O . GLU A 1 98 ? 2.190 -6.088 8.583 1.00 98.19 98 GLU A O 1
ATOM 787 N N . LEU A 1 99 ? 4.091 -7.097 7.920 1.00 98.06 99 LEU A N 1
ATOM 788 C CA . LEU A 1 99 ? 3.742 -7.197 6.509 1.00 98.06 99 LEU A CA 1
ATOM 789 C C . LEU A 1 99 ? 3.417 -8.646 6.169 1.00 98.06 99 LEU A C 1
ATOM 791 O O . LEU A 1 99 ? 4.195 -9.554 6.462 1.00 98.06 99 LEU A O 1
ATOM 795 N N . HIS A 1 100 ? 2.271 -8.866 5.531 1.00 97.81 100 HIS A N 1
ATOM 796 C CA . HIS A 1 100 ? 1.827 -10.204 5.153 1.00 97.81 100 HIS A CA 1
ATOM 797 C C . HIS A 1 100 ? 1.248 -10.212 3.748 1.00 97.81 100 HIS A C 1
ATOM 799 O O . HIS A 1 100 ? 0.557 -9.282 3.343 1.00 97.81 100 HIS A O 1
ATOM 805 N N . THR A 1 101 ? 1.470 -11.297 3.017 1.00 98.06 101 THR A N 1
ATOM 806 C CA . THR A 1 101 ? 0.796 -11.539 1.744 1.00 98.06 101 THR A CA 1
ATOM 807 C C . THR A 1 101 ? 0.646 -13.026 1.484 1.00 98.06 101 THR A C 1
ATOM 809 O O . THR A 1 101 ? 1.468 -13.819 1.943 1.00 98.06 101 THR A O 1
ATOM 812 N N . SER A 1 102 ? -0.408 -13.395 0.761 1.00 97.56 102 SER A N 1
ATOM 813 C CA . SER A 1 102 ? -0.579 -14.736 0.194 1.00 97.56 102 SER A CA 1
ATOM 814 C C . SER A 1 102 ? 0.064 -14.886 -1.190 1.00 97.56 102 SER A C 1
ATOM 816 O O . SER A 1 102 ? 0.276 -16.010 -1.647 1.00 97.56 102 SER A O 1
ATOM 818 N N . LEU A 1 103 ? 0.407 -13.770 -1.843 1.00 96.69 103 LEU A N 1
ATOM 819 C CA . LEU A 1 103 ? 0.983 -13.749 -3.182 1.00 96.69 103 LEU A CA 1
ATOM 820 C C . LEU A 1 103 ? 2.372 -14.391 -3.203 1.00 96.69 103 LEU A C 1
ATOM 822 O O . LEU A 1 103 ? 3.185 -14.243 -2.286 1.00 96.69 103 LEU A O 1
ATOM 826 N N . ARG A 1 104 ? 2.685 -15.058 -4.315 1.00 95.50 104 ARG A N 1
ATOM 827 C CA . ARG A 1 104 ? 4.003 -15.661 -4.535 1.00 95.50 104 ARG A CA 1
ATOM 828 C C . ARG A 1 104 ? 5.005 -14.595 -4.962 1.00 95.50 104 ARG A C 1
ATOM 830 O O . ARG A 1 104 ? 4.996 -14.153 -6.110 1.00 95.50 104 ARG A O 1
ATOM 837 N N . ILE A 1 105 ? 5.868 -14.213 -4.026 1.00 96.81 105 ILE A N 1
ATOM 838 C CA . ILE A 1 105 ? 6.932 -13.224 -4.232 1.00 96.81 105 ILE A CA 1
ATOM 839 C C . ILE A 1 105 ? 7.882 -13.692 -5.336 1.00 96.81 105 ILE A C 1
ATOM 841 O O . ILE A 1 105 ? 8.350 -14.833 -5.331 1.00 96.81 105 ILE A O 1
ATOM 845 N N . TYR A 1 106 ? 8.197 -12.788 -6.258 1.00 92.00 106 TYR A N 1
ATOM 846 C CA . TYR A 1 106 ? 9.157 -13.020 -7.321 1.00 92.00 106 TYR A CA 1
ATOM 847 C C . TYR A 1 106 ? 10.528 -12.427 -6.970 1.00 92.00 106 TYR A C 1
ATOM 849 O O . TYR A 1 106 ? 10.675 -11.234 -6.694 1.00 92.00 106 TYR A O 1
ATOM 857 N N . GLN A 1 107 ? 11.555 -13.280 -7.018 1.00 92.69 107 GLN A N 1
ATOM 858 C CA . GLN A 1 107 ? 12.943 -12.929 -6.706 1.00 92.69 107 GLN A CA 1
ATOM 859 C C . GLN A 1 107 ? 13.081 -12.227 -5.337 1.00 92.69 107 GLN A C 1
ATOM 861 O O . GLN A 1 107 ? 12.522 -12.674 -4.339 1.00 92.69 107 GLN A O 1
ATOM 866 N N . GLN A 1 108 ? 13.861 -11.146 -5.277 1.00 92.44 108 GLN A N 1
ATOM 867 C CA . GLN A 1 108 ? 14.109 -10.344 -4.082 1.00 92.44 108 GLN A CA 1
ATOM 868 C C . GLN A 1 108 ? 13.102 -9.200 -3.869 1.00 92.44 108 GLN A C 1
ATOM 870 O O . GLN A 1 108 ? 13.332 -8.391 -2.979 1.00 92.44 108 GLN A O 1
ATOM 875 N N . HIS A 1 109 ? 12.029 -9.082 -4.658 1.00 94.50 109 HIS A N 1
ATOM 876 C CA . HIS A 1 109 ? 11.098 -7.941 -4.621 1.00 94.50 109 HIS A CA 1
ATOM 877 C C . HIS A 1 109 ? 10.009 -8.121 -3.551 1.00 94.50 109 HIS A C 1
ATOM 879 O O . HIS A 1 109 ? 8.836 -8.342 -3.853 1.00 94.50 109 HIS A O 1
ATOM 885 N N . THR A 1 110 ? 10.416 -8.082 -2.280 1.00 97.12 110 THR A N 1
ATOM 886 C CA . THR A 1 110 ? 9.545 -8.369 -1.129 1.00 97.12 110 THR A CA 1
ATOM 887 C C . THR A 1 110 ? 8.718 -7.161 -0.667 1.00 97.12 110 THR A C 1
ATOM 889 O O . THR A 1 110 ? 8.998 -6.016 -1.033 1.00 97.12 110 THR A O 1
ATOM 892 N N . LEU A 1 111 ? 7.699 -7.407 0.173 1.00 96.62 111 LEU A N 1
ATOM 893 C CA . LEU A 1 111 ? 6.852 -6.345 0.732 1.00 96.62 111 LEU A CA 1
ATOM 894 C C . LEU A 1 111 ? 7.638 -5.378 1.620 1.00 96.62 111 LEU A C 1
ATOM 896 O O . LEU A 1 111 ? 7.394 -4.175 1.588 1.00 96.62 111 LEU A O 1
ATOM 900 N N . GLU A 1 112 ? 8.601 -5.887 2.385 1.00 96.81 112 GLU A N 1
ATOM 901 C CA . GLU A 1 112 ? 9.454 -5.083 3.263 1.00 96.81 112 GLU A CA 1
ATOM 902 C C . GLU A 1 112 ? 10.197 -4.025 2.456 1.00 96.81 112 GLU A C 1
ATOM 904 O O . GLU A 1 112 ? 10.297 -2.873 2.869 1.00 96.81 112 GLU A O 1
ATOM 909 N N . ARG A 1 113 ? 10.662 -4.382 1.256 1.00 95.56 113 ARG A N 1
ATOM 910 C CA . ARG A 1 113 ? 11.445 -3.466 0.430 1.00 95.56 113 ARG A CA 1
ATOM 911 C C . ARG A 1 113 ? 10.612 -2.325 -0.137 1.00 95.56 113 ARG A C 1
ATOM 913 O O . ARG A 1 113 ? 11.112 -1.201 -0.142 1.00 95.56 113 ARG A O 1
ATOM 920 N N . VAL A 1 114 ? 9.375 -2.580 -0.575 1.00 96.31 114 VAL A N 1
ATOM 921 C CA . VAL A 1 114 ? 8.471 -1.492 -1.000 1.00 96.31 114 VAL A CA 1
ATOM 922 C C . VAL A 1 114 ? 8.020 -0.645 0.178 1.00 96.31 114 VAL A C 1
ATOM 924 O O . VAL A 1 114 ? 7.992 0.579 0.077 1.00 96.31 114 VAL A O 1
ATOM 927 N N . TYR A 1 115 ? 7.753 -1.265 1.325 1.00 96.25 115 TYR A N 1
ATOM 928 C CA . TYR A 1 115 ? 7.313 -0.546 2.513 1.00 96.25 115 TYR A CA 1
ATOM 929 C C . TYR A 1 115 ? 8.402 0.376 3.080 1.00 96.25 115 TYR A C 1
ATOM 931 O O . TYR A 1 115 ? 8.102 1.479 3.528 1.00 96.25 115 TYR A O 1
ATOM 939 N N . GLU A 1 116 ? 9.667 -0.044 3.008 1.00 92.00 116 GLU A N 1
ATOM 940 C CA . GLU A 1 116 ? 10.842 0.751 3.393 1.00 92.00 116 GLU A CA 1
ATOM 941 C C . GLU A 1 116 ? 11.324 1.708 2.287 1.00 92.00 116 GLU A C 1
ATOM 943 O O . GLU A 1 116 ? 12.305 2.428 2.484 1.00 92.00 116 GLU A O 1
ATOM 948 N N . GLY A 1 117 ? 10.694 1.693 1.106 1.00 87.44 117 GLY A N 1
ATOM 949 C CA . GLY A 1 117 ? 11.090 2.528 -0.027 1.00 87.44 117 GLY A CA 1
ATOM 950 C C . GLY A 1 117 ? 12.462 2.186 -0.620 1.00 87.44 117 GLY A C 1
ATOM 951 O O . GLY A 1 117 ? 13.139 3.060 -1.156 1.00 87.44 117 GLY A O 1
ATOM 952 N N . LYS A 1 118 ? 12.906 0.932 -0.484 1.00 88.12 118 LYS A N 1
ATOM 953 C CA . LYS A 1 118 ? 14.177 0.425 -1.031 1.00 88.12 118 LYS A CA 1
ATOM 954 C C . LYS A 1 118 ? 14.021 -0.211 -2.414 1.00 88.12 118 LYS A C 1
ATOM 956 O O . LYS A 1 118 ? 15.027 -0.391 -3.104 1.00 88.12 118 LYS A O 1
ATOM 961 N N . ASP A 1 119 ? 12.810 -0.645 -2.757 1.00 92.56 119 ASP A N 1
ATOM 962 C CA . ASP A 1 119 ? 12.472 -1.348 -3.998 1.00 92.56 119 ASP A CA 1
ATOM 963 C C . ASP A 1 119 ? 10.958 -1.296 -4.270 1.00 92.56 119 ASP A C 1
ATOM 965 O O . ASP A 1 119 ? 10.226 -0.629 -3.546 1.00 92.56 119 ASP A O 1
ATOM 969 N N . TYR A 1 120 ? 10.481 -2.024 -5.278 1.00 95.25 120 TYR A N 1
ATOM 970 C CA . TYR A 1 120 ? 9.069 -2.393 -5.434 1.00 95.25 120 TYR A CA 1
ATOM 971 C C . TYR A 1 120 ? 8.826 -3.844 -4.991 1.00 95.25 120 TYR A C 1
ATOM 973 O O . TYR A 1 120 ? 9.757 -4.647 -4.885 1.00 95.25 120 TYR A O 1
ATOM 981 N N . PHE A 1 121 ? 7.562 -4.177 -4.743 1.00 98.00 121 PHE A N 1
ATOM 982 C CA . PHE A 1 121 ? 7.102 -5.548 -4.552 1.00 98.00 121 PHE A CA 1
ATOM 983 C C . PHE A 1 121 ? 6.676 -6.131 -5.895 1.00 98.00 121 PHE A C 1
ATOM 985 O O . PHE A 1 121 ? 6.031 -5.432 -6.677 1.00 98.00 121 PHE A O 1
ATOM 992 N N . TRP A 1 122 ? 7.012 -7.394 -6.152 1.00 97.50 122 TRP A N 1
ATOM 993 C CA . TRP A 1 122 ? 6.657 -8.081 -7.392 1.00 97.50 122 TRP A CA 1
ATOM 994 C C . TRP A 1 122 ? 6.231 -9.512 -7.096 1.00 97.50 122 TRP A C 1
ATOM 996 O O . TRP A 1 122 ? 6.952 -10.253 -6.425 1.00 97.50 122 TRP A O 1
ATOM 1006 N N . ALA A 1 123 ? 5.066 -9.904 -7.599 1.00 96.56 123 ALA A N 1
ATOM 1007 C CA . ALA A 1 123 ? 4.528 -11.238 -7.400 1.00 96.56 123 ALA A CA 1
ATOM 1008 C C . ALA A 1 123 ? 3.886 -11.803 -8.666 1.00 96.56 123 ALA A C 1
ATOM 1010 O O . ALA A 1 123 ? 3.353 -11.072 -9.500 1.00 96.56 123 ALA A O 1
ATOM 1011 N N . SER A 1 124 ? 3.925 -13.126 -8.796 1.00 92.31 124 SER A N 1
ATOM 1012 C CA . SER A 1 124 ? 3.390 -13.829 -9.963 1.00 92.31 124 SER A CA 1
ATOM 1013 C C . SER A 1 124 ? 1.923 -14.218 -9.780 1.00 92.31 124 SER A C 1
ATOM 1015 O O . SER A 1 124 ? 1.594 -14.802 -8.747 1.00 92.31 124 SER A O 1
ATOM 1017 N N . ALA A 1 125 ? 1.122 -14.000 -10.828 1.00 87.69 125 ALA A N 1
ATOM 1018 C CA . ALA A 1 125 ? -0.233 -14.530 -11.031 1.00 87.69 125 ALA A CA 1
ATOM 1019 C C . ALA A 1 125 ? -1.156 -14.457 -9.791 1.00 87.69 125 ALA A C 1
ATOM 1021 O O . ALA A 1 125 ? -1.429 -15.493 -9.179 1.00 87.69 125 ALA A O 1
ATOM 1022 N N . PRO A 1 126 ? -1.624 -13.250 -9.416 1.00 94.75 126 PRO A N 1
ATOM 1023 C CA . PRO A 1 126 ? -2.650 -13.077 -8.390 1.00 94.75 126 PRO A CA 1
ATOM 1024 C C . PRO A 1 126 ? -3.901 -13.916 -8.669 1.00 94.75 126 PRO A C 1
ATOM 1026 O O . PRO A 1 126 ? -4.379 -13.954 -9.806 1.00 94.75 126 PRO A O 1
ATOM 1029 N N . VAL A 1 127 ? -4.458 -14.537 -7.632 1.00 96.50 127 VAL A N 1
ATOM 1030 C CA . VAL A 1 127 ? -5.755 -15.230 -7.696 1.00 96.50 127 VAL A CA 1
ATOM 1031 C C . VAL A 1 127 ? -6.789 -14.554 -6.800 1.00 96.50 127 VAL A C 1
ATOM 1033 O O . VAL A 1 127 ? -6.446 -13.865 -5.838 1.00 96.50 127 VAL A O 1
ATOM 1036 N N . ALA A 1 128 ? -8.071 -14.752 -7.094 1.00 97.25 128 ALA A N 1
ATOM 1037 C CA . ALA A 1 128 ? -9.154 -14.227 -6.275 1.00 97.25 128 ALA A CA 1
ATOM 1038 C C . ALA A 1 128 ? -9.017 -14.686 -4.810 1.00 97.25 128 ALA A C 1
ATOM 1040 O O . ALA A 1 128 ? -8.869 -15.874 -4.513 1.00 97.25 128 ALA A O 1
ATOM 1041 N N . GLY A 1 129 ? -9.091 -13.730 -3.885 1.00 95.62 129 GLY A N 1
ATOM 1042 C CA . GLY A 1 129 ? -8.881 -13.943 -2.454 1.00 95.62 129 GLY A CA 1
ATOM 1043 C C . GLY A 1 129 ? -7.439 -13.731 -1.987 1.00 95.62 129 GLY A C 1
ATOM 1044 O O . GLY A 1 129 ? -7.210 -13.710 -0.775 1.00 95.62 129 GLY A O 1
ATOM 1045 N N . ASP A 1 130 ? -6.480 -13.528 -2.898 1.00 97.94 130 ASP A N 1
ATOM 1046 C CA . ASP A 1 130 ? -5.138 -13.109 -2.507 1.00 97.94 130 ASP A CA 1
ATOM 1047 C C . ASP A 1 130 ? -5.154 -11.737 -1.828 1.00 97.94 130 ASP A C 1
ATOM 1049 O O . ASP A 1 130 ? -5.993 -10.872 -2.105 1.00 97.94 130 ASP A O 1
ATOM 1053 N N . TYR A 1 131 ? -4.191 -11.521 -0.933 1.00 97.88 131 TYR A N 1
ATOM 1054 C CA . TYR A 1 131 ? -4.107 -10.282 -0.175 1.00 97.88 131 TYR A CA 1
ATOM 1055 C C . TYR A 1 131 ? -2.681 -9.787 0.051 1.00 97.88 131 TYR A C 1
ATOM 1057 O O . TYR A 1 131 ? -1.713 -10.550 0.076 1.00 97.88 131 TYR A O 1
ATOM 1065 N N . ILE A 1 132 ? -2.579 -8.482 0.299 1.00 98.50 132 ILE A N 1
ATOM 1066 C CA . ILE A 1 132 ? -1.418 -7.800 0.881 1.00 98.50 132 ILE A CA 1
ATOM 1067 C C . ILE A 1 132 ? -1.919 -7.056 2.118 1.00 98.50 132 ILE A C 1
ATOM 1069 O O . ILE A 1 132 ? -2.865 -6.285 2.022 1.00 98.50 132 ILE A O 1
ATOM 1073 N N . SER A 1 1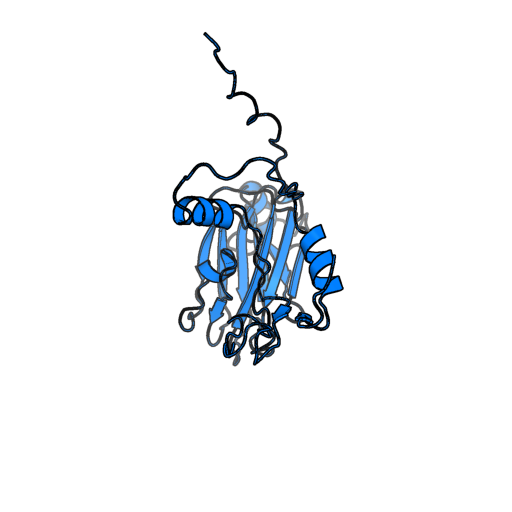33 ? -1.316 -7.271 3.281 1.00 98.06 133 SER A N 1
ATOM 1074 C CA . SER A 1 133 ? -1.742 -6.688 4.553 1.00 98.06 133 SER A CA 1
ATOM 1075 C C . SER A 1 133 ? -0.592 -5.966 5.242 1.00 98.06 133 SER A C 1
ATOM 1077 O O . SER A 1 133 ? 0.508 -6.501 5.368 1.00 98.06 133 SER A O 1
ATOM 1079 N N . PHE A 1 134 ? -0.897 -4.771 5.738 1.00 98.19 134 PHE A N 1
ATOM 1080 C CA . PHE A 1 134 ? -0.038 -3.909 6.537 1.00 98.19 134 PHE A CA 1
ATOM 1081 C C . PHE A 1 134 ? -0.671 -3.795 7.927 1.00 98.19 134 PHE A C 1
ATOM 1083 O O . PHE A 1 134 ? -1.585 -2.993 8.127 1.00 98.19 134 PHE A O 1
ATOM 1090 N N . ALA A 1 135 ? -0.253 -4.640 8.869 1.00 98.00 135 ALA A N 1
ATOM 1091 C CA . ALA A 1 135 ? -0.756 -4.638 10.240 1.00 98.00 135 ALA A CA 1
ATOM 1092 C C . ALA A 1 135 ? 0.126 -3.737 11.109 1.00 98.00 135 ALA A C 1
ATOM 1094 O O . ALA A 1 135 ? 1.274 -4.061 11.391 1.00 98.00 135 ALA A O 1
ATOM 1095 N N . PHE A 1 136 ? -0.377 -2.574 11.511 1.00 97.75 136 PHE A N 1
ATOM 1096 C CA . PHE A 1 136 ? 0.411 -1.617 12.279 1.00 97.75 136 PHE A CA 1
ATOM 1097 C C . PHE A 1 136 ? 0.741 -2.170 13.668 1.00 97.75 136 PHE A C 1
ATOM 1099 O O . PHE A 1 136 ? -0.123 -2.714 14.354 1.00 97.75 136 PHE A O 1
ATOM 1106 N N . LEU A 1 137 ? 1.981 -1.959 14.125 1.00 96.00 137 LEU A N 1
ATOM 1107 C CA . LEU A 1 137 ? 2.412 -2.420 15.456 1.00 96.00 137 LEU A CA 1
ATOM 1108 C C . LEU A 1 137 ? 1.626 -1.759 16.600 1.00 96.00 137 LEU A C 1
ATOM 1110 O O . LEU A 1 137 ? 1.581 -2.270 17.718 1.00 96.00 137 LEU A O 1
ATOM 1114 N N . LYS A 1 138 ? 1.044 -0.589 16.335 1.00 95.62 138 LYS A N 1
ATOM 1115 C CA . LYS A 1 138 ? 0.128 0.129 17.223 1.00 95.62 138 LYS A CA 1
ATOM 1116 C C . LYS A 1 138 ? -1.039 0.642 16.382 1.00 95.62 138 LYS A C 1
ATOM 1118 O O . LYS A 1 138 ? -0.791 0.995 15.234 1.00 95.62 138 LYS A O 1
ATOM 1123 N N . PRO A 1 139 ? -2.265 0.740 16.92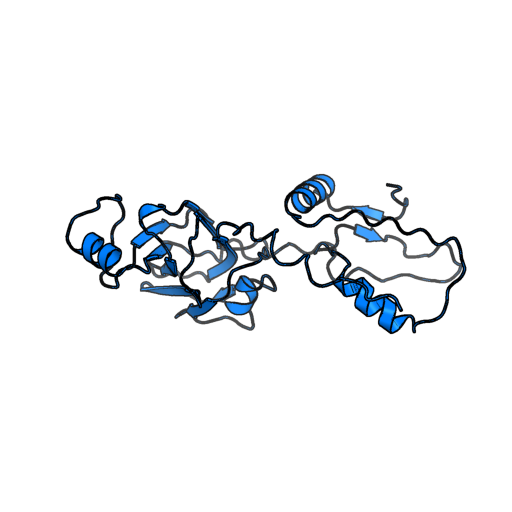2 1.00 96.38 139 PRO A N 1
ATOM 1124 C CA . PRO A 1 139 ? -3.359 1.432 16.245 1.00 96.38 139 PRO A CA 1
ATOM 1125 C C . PRO A 1 139 ? -2.970 2.867 15.862 1.00 96.38 139 PRO A C 1
ATOM 1127 O O . PRO A 1 139 ? -2.359 3.577 16.664 1.00 96.38 139 PRO A O 1
ATOM 1130 N N . LEU A 1 140 ? -3.304 3.299 14.643 1.00 95.19 140 LEU A N 1
ATOM 1131 C CA . LEU A 1 140 ? -2.931 4.623 14.128 1.00 95.19 140 LEU A CA 1
ATOM 1132 C C . LEU A 1 140 ? -4.127 5.379 13.568 1.00 95.19 140 LEU A C 1
ATOM 1134 O O . LEU A 1 140 ? -4.949 4.830 12.838 1.00 95.19 140 LEU A O 1
ATOM 1138 N N . LYS A 1 141 ? -4.169 6.689 13.812 1.00 95.19 141 LYS A N 1
ATOM 1139 C CA . LYS A 1 141 ? -5.086 7.587 13.110 1.00 95.19 141 LYS A CA 1
ATOM 1140 C C . LYS A 1 141 ? -4.536 7.926 11.721 1.00 95.19 141 LYS A C 1
ATOM 1142 O O . LYS A 1 141 ? -3.803 8.904 11.547 1.00 95.19 141 LYS A O 1
ATOM 1147 N N . VAL A 1 142 ? -4.869 7.082 10.751 1.00 94.81 142 VAL A N 1
ATOM 1148 C CA . VAL A 1 142 ? -4.509 7.253 9.337 1.00 94.81 142 VAL A CA 1
ATOM 1149 C C . VAL A 1 142 ? -5.518 8.201 8.683 1.00 94.81 142 VAL A C 1
ATOM 1151 O O . VAL A 1 142 ? -6.720 7.981 8.775 1.00 94.81 142 VAL A O 1
ATOM 1154 N N . GLU A 1 143 ? -5.044 9.276 8.054 1.00 93.75 143 GLU A N 1
ATOM 1155 C CA . GLU A 1 143 ? -5.903 10.289 7.420 1.00 93.75 143 GLU A CA 1
ATOM 1156 C C . GLU A 1 143 ? -6.107 10.015 5.928 1.00 93.75 143 GLU A C 1
ATOM 1158 O O . GLU A 1 143 ? -7.204 10.213 5.403 1.00 93.75 143 GLU A O 1
ATOM 1163 N N . LYS A 1 144 ? -5.054 9.563 5.241 1.00 95.12 144 LYS A N 1
ATOM 1164 C CA . LYS A 1 144 ? -5.065 9.279 3.803 1.00 95.12 144 LYS A CA 1
ATOM 1165 C C . LYS A 1 144 ? -4.255 8.034 3.488 1.00 95.12 144 LYS A C 1
ATOM 1167 O O . LYS A 1 144 ? -3.398 7.631 4.272 1.00 95.12 144 LYS A O 1
ATOM 1172 N N . TYR A 1 145 ? -4.498 7.460 2.324 1.00 96.69 145 TYR A N 1
ATOM 1173 C CA . TYR A 1 145 ? -3.687 6.384 1.776 1.00 96.69 145 TYR A CA 1
ATOM 1174 C C . TYR A 1 145 ? -3.397 6.647 0.302 1.00 96.69 145 TYR A C 1
ATOM 1176 O O . TYR A 1 145 ? -4.206 7.265 -0.392 1.00 96.69 145 TYR A O 1
ATOM 1184 N N . LEU A 1 146 ? -2.253 6.152 -0.156 1.00 96.88 146 LEU A N 1
ATOM 1185 C CA . LEU A 1 146 ? -1.886 6.047 -1.560 1.00 96.88 146 LEU A CA 1
ATOM 1186 C C . LEU A 1 146 ? -1.170 4.713 -1.776 1.00 96.88 146 LEU A C 1
ATOM 1188 O O . LEU A 1 146 ? -0.206 4.389 -1.079 1.00 96.88 146 LEU A O 1
ATOM 1192 N N . PHE A 1 147 ? -1.639 3.972 -2.771 1.00 98.06 147 PHE A N 1
ATOM 1193 C CA . PHE A 1 147 ? -0.996 2.785 -3.305 1.00 98.06 147 PHE A CA 1
ATOM 1194 C C . PHE A 1 147 ? -0.880 2.924 -4.820 1.00 98.06 147 PHE A C 1
ATOM 1196 O O . PHE A 1 147 ? -1.858 3.282 -5.484 1.00 98.06 147 PHE A O 1
ATOM 1203 N N . ARG A 1 148 ? 0.298 2.623 -5.374 1.00 96.62 148 ARG A N 1
ATOM 1204 C CA . ARG A 1 148 ? 0.491 2.522 -6.828 1.00 96.62 148 ARG A CA 1
ATOM 1205 C C . ARG A 1 148 ? 0.998 1.156 -7.221 1.00 96.62 148 ARG A C 1
ATOM 1207 O O . ARG A 1 148 ? 1.833 0.566 -6.539 1.00 96.62 148 ARG A O 1
ATOM 1214 N N . SER A 1 149 ? 0.489 0.694 -8.345 1.00 96.00 149 SER A N 1
ATOM 1215 C CA . SER A 1 149 ? 0.773 -0.591 -8.941 1.00 96.00 149 SER A CA 1
ATOM 1216 C C . SER A 1 149 ? 1.314 -0.414 -10.358 1.00 96.00 149 SER A C 1
ATOM 1218 O O . SER A 1 149 ? 1.002 0.571 -11.027 1.00 96.00 149 SER A O 1
ATOM 1220 N N . GLY A 1 150 ? 2.160 -1.349 -10.795 1.00 91.88 150 GLY A N 1
ATOM 1221 C CA . GLY A 1 150 ? 2.944 -1.222 -12.023 1.00 91.88 150 GLY A CA 1
ATOM 1222 C C . GLY A 1 150 ? 4.142 -0.279 -11.877 1.00 91.88 150 GLY A C 1
ATOM 1223 O O . GLY A 1 150 ? 4.312 0.418 -10.870 1.00 91.88 150 GLY A O 1
ATOM 1224 N N . ASN A 1 151 ? 5.006 -0.264 -12.889 1.00 86.25 151 ASN A N 1
ATOM 1225 C CA . ASN A 1 151 ? 6.109 0.691 -13.002 1.00 86.25 151 ASN A CA 1
ATOM 1226 C C . ASN A 1 151 ? 6.440 0.973 -14.481 1.00 86.25 151 ASN A C 1
ATOM 1228 O O . ASN A 1 151 ? 5.812 0.425 -15.382 1.00 86.25 151 ASN A O 1
ATOM 1232 N N . MET A 1 152 ? 7.415 1.849 -14.744 1.00 82.06 152 MET A N 1
ATOM 1233 C CA . MET A 1 152 ? 7.765 2.244 -16.117 1.00 82.06 152 MET A CA 1
ATOM 1234 C C . MET A 1 152 ? 8.416 1.129 -16.955 1.00 82.06 152 MET A C 1
ATOM 1236 O O . MET A 1 152 ? 8.394 1.221 -18.178 1.00 82.06 152 MET A O 1
ATOM 1240 N N . GLU A 1 153 ? 9.013 0.111 -16.329 1.00 84.31 153 GLU A N 1
ATOM 1241 C CA . GLU A 1 153 ? 9.622 -1.026 -17.038 1.00 84.31 153 GLU A CA 1
ATOM 1242 C C . GLU A 1 153 ? 8.589 -2.111 -17.366 1.00 84.31 153 GLU A C 1
ATOM 1244 O O . GLU A 1 153 ? 8.618 -2.683 -18.454 1.00 84.31 153 GLU A O 1
ATOM 1249 N N . TYR A 1 154 ? 7.646 -2.340 -16.452 1.00 85.31 154 TYR A N 1
ATOM 1250 C CA . TYR A 1 154 ? 6.594 -3.348 -16.543 1.00 85.31 154 TYR A CA 1
ATOM 1251 C C . TYR A 1 154 ? 5.224 -2.685 -16.306 1.00 85.31 154 TYR A C 1
ATOM 1253 O O . TYR A 1 154 ? 4.605 -2.867 -15.255 1.00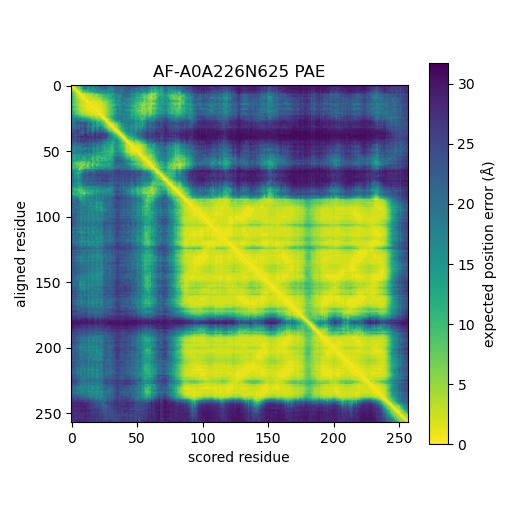 85.31 154 TYR A O 1
ATOM 1261 N N . PRO A 1 155 ? 4.731 -1.877 -17.265 1.00 82.81 155 PRO A N 1
ATOM 1262 C CA . PRO A 1 155 ? 3.488 -1.120 -17.101 1.00 82.81 155 PRO A CA 1
ATOM 1263 C C . PRO A 1 155 ? 2.236 -2.005 -17.085 1.00 82.81 155 PRO A C 1
ATOM 1265 O O . PRO A 1 155 ? 1.185 -1.556 -16.644 1.00 82.81 155 PRO A O 1
ATOM 1268 N N . SER A 1 156 ? 2.334 -3.245 -17.568 1.00 86.38 156 SER A N 1
ATOM 1269 C CA . SER A 1 156 ? 1.230 -4.212 -17.576 1.00 86.38 156 SER A CA 1
ATOM 1270 C C . SER A 1 156 ? 1.136 -5.041 -16.294 1.00 86.38 156 SER A C 1
ATOM 1272 O O . SER A 1 156 ? 0.111 -5.682 -16.076 1.00 86.38 156 SER A O 1
ATOM 1274 N N . ASP A 1 157 ? 2.165 -5.015 -15.443 1.00 93.00 157 ASP A N 1
ATOM 1275 C CA . ASP A 1 157 ? 2.200 -5.795 -14.206 1.00 93.00 157 ASP A CA 1
ATOM 1276 C C . ASP A 1 157 ? 1.482 -5.036 -13.081 1.00 93.00 157 ASP A C 1
ATOM 1278 O O . ASP A 1 157 ? 2.096 -4.500 -12.153 1.00 93.00 157 ASP A O 1
ATOM 1282 N N . MET A 1 158 ? 0.160 -4.938 -13.194 1.00 91.88 158 MET A N 1
ATOM 1283 C CA . MET A 1 158 ? -0.691 -4.171 -12.289 1.00 91.88 158 MET A CA 1
ATOM 1284 C C . MET A 1 158 ? -1.652 -5.067 -11.500 1.00 91.88 158 MET A C 1
ATOM 1286 O O . MET A 1 158 ? -2.116 -6.101 -11.973 1.00 91.88 158 MET A O 1
ATOM 1290 N N . LEU A 1 159 ? -1.976 -4.629 -10.287 1.00 93.69 159 LEU A N 1
ATOM 1291 C CA . LEU A 1 159 ? -3.086 -5.133 -9.494 1.00 93.69 159 LEU A CA 1
ATOM 1292 C C . LEU A 1 159 ? -4.389 -4.704 -10.170 1.00 93.69 159 LEU A C 1
ATOM 1294 O O . LEU A 1 159 ? -4.679 -3.509 -10.261 1.00 93.69 159 LEU A O 1
ATOM 1298 N N . ASP A 1 160 ? -5.154 -5.692 -10.621 1.00 88.56 160 ASP A N 1
ATOM 1299 C CA . ASP A 1 160 ? -6.490 -5.517 -11.185 1.00 88.56 160 ASP A CA 1
ATOM 1300 C C . ASP A 1 160 ? -7.555 -6.001 -10.189 1.00 88.56 160 ASP A C 1
ATOM 1302 O O . ASP A 1 160 ? -7.240 -6.759 -9.269 1.00 88.56 160 ASP A O 1
ATOM 1306 N N . ASP A 1 161 ? -8.782 -5.490 -10.318 1.00 95.00 161 ASP A N 1
ATOM 1307 C CA . ASP A 1 161 ? -9.937 -5.778 -9.446 1.00 95.00 161 ASP A CA 1
ATOM 1308 C C . ASP A 1 161 ? -9.565 -5.939 -7.956 1.00 95.00 161 ASP A C 1
ATOM 1310 O O . ASP A 1 161 ? -9.834 -6.945 -7.299 1.00 95.00 161 ASP A O 1
ATOM 1314 N N . THR A 1 162 ? -8.843 -4.949 -7.426 1.00 97.00 162 THR A N 1
ATOM 1315 C CA . THR A 1 162 ? -8.285 -4.981 -6.068 1.00 97.00 162 THR A CA 1
ATOM 1316 C C . THR A 1 162 ? -8.860 -3.843 -5.231 1.00 97.00 162 THR A C 1
ATOM 1318 O O . THR A 1 162 ? -8.895 -2.685 -5.658 1.00 97.00 162 THR A O 1
ATOM 1321 N N . THR A 1 163 ? -9.296 -4.140 -4.007 1.00 97.00 163 THR A N 1
ATOM 1322 C CA . THR A 1 163 ? -9.865 -3.148 -3.081 1.00 97.00 163 THR A CA 1
ATOM 1323 C C . THR A 1 163 ? -8.926 -2.801 -1.946 1.00 97.00 163 THR A C 1
ATOM 1325 O O . THR A 1 163 ? -8.179 -3.655 -1.481 1.00 97.00 163 THR A O 1
ATOM 1328 N N . VAL A 1 164 ? -9.037 -1.573 -1.443 1.00 97.44 164 VAL A N 1
ATOM 1329 C CA . VAL A 1 164 ? -8.387 -1.146 -0.201 1.00 97.44 164 VAL A CA 1
ATOM 1330 C C . VAL A 1 164 ? -9.387 -1.281 0.937 1.00 97.44 164 VAL A C 1
ATOM 1332 O O . VAL A 1 164 ? -10.466 -0.683 0.910 1.00 97.44 164 VAL A O 1
ATOM 1335 N N . GLU A 1 165 ? -9.018 -2.057 1.943 1.00 95.88 165 GLU A N 1
ATOM 1336 C CA . GLU A 1 165 ? -9.810 -2.311 3.135 1.00 95.88 165 GLU A CA 1
ATOM 1337 C C . GLU A 1 165 ? -9.033 -1.923 4.393 1.00 95.88 165 GLU A C 1
ATOM 1339 O O . GLU A 1 165 ? -7.809 -2.031 4.437 1.00 95.88 165 GLU A O 1
ATOM 1344 N N . VAL A 1 166 ? -9.731 -1.500 5.443 1.00 95.75 166 VAL A N 1
ATOM 1345 C CA . VAL A 1 166 ? -9.119 -1.174 6.740 1.00 95.75 166 VAL A CA 1
ATOM 1346 C C . VAL A 1 166 ? -9.781 -1.929 7.870 1.00 95.75 166 VAL A C 1
ATOM 1348 O O . VAL A 1 166 ? -10.980 -2.190 7.824 1.00 95.75 166 VAL A O 1
ATOM 1351 N N . LEU A 1 167 ? -9.003 -2.246 8.898 1.00 95.25 167 LEU A N 1
ATOM 1352 C CA . LEU A 1 167 ? -9.482 -2.855 10.129 1.00 95.25 167 LEU A CA 1
ATOM 1353 C C . LEU A 1 167 ? -9.494 -1.800 11.247 1.00 95.25 167 LEU A C 1
ATOM 1355 O O . LEU A 1 167 ? -8.422 -1.447 11.744 1.00 95.25 167 LEU A O 1
ATOM 1359 N N . PRO A 1 168 ? -10.667 -1.285 11.656 1.00 94.88 168 PRO A N 1
ATOM 1360 C CA . PRO A 1 168 ? -10.776 -0.397 12.810 1.00 94.88 168 PRO A CA 1
ATOM 1361 C C . PRO A 1 168 ? -10.319 -1.081 14.103 1.00 94.88 168 PRO A C 1
ATOM 1363 O O . PRO A 1 168 ? -10.610 -2.257 14.332 1.00 94.88 168 PRO A O 1
ATOM 1366 N N . ALA A 1 169 ? -9.643 -0.337 14.976 1.00 95.06 169 ALA A N 1
ATOM 1367 C CA . ALA A 1 169 ? -9.193 -0.823 16.278 1.00 95.06 169 ALA A CA 1
ATOM 1368 C C . ALA A 1 169 ? -10.351 -1.055 17.251 1.00 95.06 169 ALA A C 1
ATOM 1370 O O . ALA A 1 169 ? -10.341 -2.014 18.024 1.00 95.06 169 ALA A O 1
ATOM 1371 N N . ASP A 1 170 ? -11.374 -0.204 17.184 1.00 91.56 170 ASP A N 1
ATOM 1372 C CA . ASP A 1 170 ? -12.535 -0.301 18.056 1.00 91.56 170 ASP A CA 1
ATOM 1373 C C . ASP A 1 170 ? -13.446 -1.473 17.638 1.00 91.56 170 ASP A C 1
ATOM 1375 O O . ASP A 1 170 ? -14.040 -1.506 16.556 1.00 91.56 170 ASP A O 1
ATOM 1379 N N . GLU A 1 171 ? -13.569 -2.456 18.532 1.00 85.88 171 GLU A N 1
ATOM 1380 C CA . GLU A 1 171 ? -14.502 -3.582 18.429 1.00 85.88 171 GLU A CA 1
ATOM 1381 C C . GLU A 1 171 ? -15.953 -3.145 18.187 1.00 85.88 171 GLU A C 1
ATOM 1383 O O . GLU A 1 171 ? -16.676 -3.801 17.433 1.00 85.88 171 GLU A O 1
ATOM 1388 N N . ALA A 1 172 ? -16.401 -2.074 18.849 1.00 84.31 172 ALA A N 1
ATOM 1389 C CA . ALA A 1 172 ? -17.770 -1.584 18.755 1.00 84.31 172 ALA A CA 1
ATOM 1390 C C . ALA A 1 172 ? -18.045 -1.003 17.365 1.00 84.31 172 ALA A C 1
ATOM 1392 O O . ALA A 1 172 ? -19.110 -1.258 16.799 1.00 84.31 172 ALA A O 1
ATOM 1393 N N . VAL A 1 173 ? -17.059 -0.309 16.781 1.00 82.88 173 VAL A N 1
ATOM 1394 C CA . VAL A 1 173 ? -17.116 0.160 15.387 1.00 82.88 173 VAL A CA 1
ATOM 1395 C C . VAL A 1 173 ? -17.218 -1.038 14.442 1.00 82.88 173 VAL A C 1
ATOM 1397 O O . VAL A 1 173 ? -18.137 -1.087 13.626 1.00 82.88 173 VAL A O 1
ATOM 1400 N N . ARG A 1 174 ? -16.365 -2.060 14.605 1.00 82.69 174 ARG A N 1
ATOM 1401 C CA . ARG A 1 174 ? -16.407 -3.282 13.776 1.00 82.69 174 ARG A CA 1
ATOM 1402 C C . ARG A 1 174 ? -17.762 -3.998 13.852 1.00 82.69 174 ARG A C 1
ATOM 1404 O O . ARG A 1 174 ? -18.361 -4.298 12.821 1.00 82.69 174 ARG A O 1
ATOM 1411 N N . LYS A 1 175 ? -18.288 -4.224 15.061 1.00 75.94 175 LYS A N 1
ATOM 1412 C CA . LYS A 1 175 ? -19.584 -4.898 15.291 1.00 75.94 175 LYS A CA 1
ATOM 1413 C C . LYS A 1 175 ? -20.767 -4.081 14.760 1.00 75.94 175 LYS A C 1
ATOM 1415 O O . LYS A 1 175 ? -21.688 -4.648 14.173 1.00 75.94 175 LYS A O 1
ATOM 1420 N N . GLY A 1 176 ? -20.729 -2.756 14.919 1.00 70.25 176 GLY A N 1
ATOM 1421 C CA . GLY A 1 176 ? -21.766 -1.847 14.425 1.00 70.25 176 GLY A CA 1
ATOM 1422 C C . GLY A 1 176 ? -21.865 -1.795 12.897 1.00 70.25 176 GLY A C 1
ATOM 1423 O O . GLY A 1 176 ? -22.951 -1.572 12.364 1.00 70.25 176 GLY A O 1
ATOM 1424 N N . LEU A 1 177 ? -20.762 -2.046 12.187 1.00 67.75 177 LEU A N 1
ATOM 1425 C CA . LEU A 1 177 ? -20.720 -2.052 10.722 1.00 67.75 177 LEU A CA 1
ATOM 1426 C C . LEU A 1 177 ? -21.290 -3.334 10.100 1.00 67.75 177 LEU A C 1
ATOM 1428 O O . LEU A 1 177 ? -21.921 -3.268 9.048 1.00 67.75 177 LEU A O 1
ATOM 1432 N N . VAL A 1 178 ? -21.120 -4.481 10.764 1.00 63.28 178 VAL A N 1
ATOM 1433 C CA . VAL A 1 178 ? -21.631 -5.784 10.296 1.00 63.28 178 VAL A CA 1
ATOM 1434 C C . VAL A 1 178 ? -23.150 -5.906 10.495 1.00 63.28 178 VAL A C 1
ATOM 1436 O O . VAL A 1 178 ? -23.823 -6.555 9.700 1.00 63.28 178 VAL A O 1
ATOM 1439 N N . GLY A 1 179 ? -23.702 -5.282 11.543 1.00 55.22 179 GLY A N 1
ATOM 1440 C CA . GLY A 1 179 ? -25.104 -5.469 11.936 1.00 55.22 179 GLY A CA 1
ATOM 1441 C C . GLY A 1 179 ? -26.123 -4.496 11.335 1.00 55.22 179 GLY A C 1
ATOM 1442 O O . GLY A 1 179 ? -27.299 -4.842 11.290 1.00 55.22 179 GLY A O 1
ATOM 1443 N N . ASN A 1 180 ? -25.717 -3.294 10.903 1.00 49.56 180 ASN A N 1
ATOM 1444 C CA . ASN A 1 180 ? -26.672 -2.182 10.762 1.00 49.56 180 ASN A CA 1
ATOM 1445 C C . ASN A 1 180 ? -26.756 -1.489 9.396 1.00 49.56 180 ASN A C 1
ATOM 1447 O O . ASN A 1 180 ? -27.476 -0.503 9.304 1.00 49.56 180 ASN A O 1
ATOM 1451 N N . GLY A 1 181 ? -26.070 -1.954 8.346 1.00 51.56 181 GLY A N 1
ATOM 1452 C CA . GLY A 1 181 ? -26.164 -1.290 7.038 1.00 51.56 181 GLY A CA 1
ATOM 1453 C C . GLY A 1 181 ? -25.753 0.188 7.119 1.00 51.56 181 GLY A C 1
ATOM 1454 O O . GLY A 1 181 ? -26.576 1.091 7.103 1.00 51.56 181 GLY A O 1
ATOM 1455 N N . SER A 1 182 ? -24.445 0.403 7.253 1.00 46.22 182 SER A N 1
ATOM 1456 C CA . SER A 1 182 ? -23.712 1.651 7.028 1.00 46.22 182 SER A CA 1
ATOM 1457 C C . SER A 1 182 ? -24.292 2.962 7.602 1.00 46.22 182 SER A C 1
ATOM 1459 O O . SER A 1 182 ? -24.990 3.719 6.933 1.00 46.22 182 SER A O 1
ATOM 1461 N N . LYS A 1 183 ? -23.788 3.367 8.774 1.00 52.75 183 LYS A N 1
ATOM 1462 C CA . LYS A 1 183 ? -23.680 4.800 9.117 1.00 52.75 183 LYS A CA 1
ATOM 1463 C C . LYS A 1 183 ? -22.636 5.529 8.238 1.00 52.75 183 LYS A C 1
ATOM 1465 O O . LYS A 1 183 ? -22.584 6.751 8.248 1.00 52.75 183 LYS A O 1
ATOM 1470 N N . PHE A 1 184 ? -21.828 4.772 7.480 1.00 55.88 184 PHE A N 1
ATOM 1471 C CA . PHE A 1 184 ? -20.635 5.247 6.764 1.00 55.88 184 PHE A CA 1
ATOM 1472 C C . PHE A 1 184 ? -20.582 4.896 5.263 1.00 55.88 184 PHE A C 1
ATOM 1474 O O . PHE A 1 184 ? -19.529 5.000 4.661 1.00 55.88 184 PHE A O 1
ATOM 1481 N N . ASN A 1 185 ? -21.678 4.463 4.630 1.00 60.28 185 ASN A N 1
ATOM 1482 C CA . ASN A 1 185 ? -21.737 3.986 3.229 1.00 60.28 185 ASN A CA 1
ATOM 1483 C C . ASN A 1 185 ? -20.692 2.927 2.785 1.00 60.28 185 ASN A C 1
ATOM 1485 O O . ASN A 1 185 ? -20.626 2.604 1.600 1.00 60.28 185 ASN A O 1
ATOM 1489 N N . TYR A 1 186 ? -19.906 2.347 3.696 1.00 63.31 186 TYR A N 1
ATOM 1490 C CA . TYR A 1 186 ? -18.911 1.323 3.371 1.00 63.31 186 TYR A CA 1
ATOM 1491 C C . TYR A 1 186 ? -19.428 -0.095 3.663 1.00 63.31 186 TYR A C 1
ATOM 1493 O O . TYR A 1 186 ? -19.962 -0.330 4.753 1.00 63.31 186 TYR A O 1
ATOM 1501 N N . PRO A 1 187 ? -19.247 -1.062 2.741 1.00 69.19 187 PRO A N 1
ATOM 1502 C CA . PRO A 1 187 ? -19.523 -2.463 3.024 1.00 69.19 187 PRO A CA 1
ATOM 1503 C C . PRO A 1 187 ? -18.432 -3.040 3.939 1.00 69.19 187 PRO A C 1
ATOM 1505 O O . PRO A 1 187 ? -17.235 -2.875 3.683 1.00 69.19 187 PRO A O 1
ATOM 1508 N N . ALA A 1 188 ? -18.856 -3.709 5.012 1.00 72.50 188 ALA A N 1
ATOM 1509 C CA . ALA A 1 188 ? -17.968 -4.410 5.932 1.00 72.50 188 ALA A CA 1
ATOM 1510 C C . ALA A 1 188 ? -17.846 -5.895 5.572 1.00 72.50 188 ALA A C 1
ATOM 1512 O O . ALA A 1 188 ? -18.812 -6.526 5.136 1.00 72.50 188 ALA A O 1
ATOM 1513 N N . THR A 1 189 ? -16.661 -6.461 5.780 1.00 78.88 189 THR A N 1
ATOM 1514 C CA . THR A 1 189 ? -16.386 -7.884 5.582 1.00 78.88 189 THR A CA 1
ATOM 1515 C C . THR A 1 189 ? -16.717 -8.678 6.846 1.00 78.88 189 THR A C 1
ATOM 1517 O O . THR A 1 189 ? -16.816 -8.134 7.949 1.00 78.88 189 THR A O 1
ATOM 1520 N N . LYS A 1 190 ? -16.842 -10.004 6.710 1.00 73.69 190 LYS A N 1
ATOM 1521 C CA . LYS A 1 190 ? -17.079 -10.918 7.845 1.00 73.69 190 LYS A CA 1
ATOM 1522 C C . LYS A 1 190 ? -15.967 -10.872 8.902 1.00 73.69 190 LYS A C 1
ATOM 1524 O O . LYS A 1 190 ? -16.200 -11.227 10.050 1.00 73.69 190 LYS A O 1
ATOM 1529 N N . GLU A 1 191 ? -14.779 -10.427 8.509 1.00 82.62 191 GLU A N 1
ATOM 1530 C CA . GLU A 1 191 ? -13.583 -10.329 9.349 1.00 82.62 191 GLU A CA 1
ATOM 1531 C C . GLU A 1 191 ? -13.489 -8.975 10.076 1.00 82.62 191 GLU A C 1
ATOM 1533 O O . GLU A 1 191 ? -12.555 -8.734 10.837 1.00 82.62 191 GLU A O 1
ATOM 1538 N N . GLY A 1 192 ? -14.459 -8.079 9.857 1.00 87.06 192 GLY A N 1
ATOM 1539 C CA . GLY A 1 192 ? -14.491 -6.743 10.450 1.00 87.06 192 GLY A CA 1
ATOM 1540 C C . GLY A 1 192 ? -13.688 -5.693 9.681 1.00 87.06 192 GLY A C 1
ATOM 1541 O O . GLY A 1 192 ? -13.549 -4.576 10.179 1.00 87.06 192 GLY A O 1
ATOM 1542 N N . TYR A 1 193 ? -13.182 -6.024 8.488 1.00 91.31 193 TYR A N 1
ATOM 1543 C CA . TYR A 1 193 ? -12.597 -5.034 7.587 1.00 91.31 193 TYR A CA 1
ATOM 1544 C C . TYR A 1 193 ? -13.685 -4.182 6.933 1.00 91.31 193 TYR A C 1
ATOM 1546 O O . TYR A 1 193 ? -14.832 -4.601 6.785 1.00 91.31 193 TYR A O 1
ATOM 1554 N N . VAL A 1 194 ? -13.304 -2.984 6.509 1.00 91.06 194 VAL A N 1
ATOM 1555 C CA . VAL A 1 194 ? -14.171 -1.993 5.875 1.00 91.06 194 VAL A CA 1
ATOM 1556 C C . VAL A 1 194 ? -13.556 -1.607 4.543 1.00 91.06 194 VAL A C 1
ATOM 1558 O O . VAL A 1 194 ? -12.431 -1.109 4.519 1.00 91.06 194 VAL A O 1
ATOM 1561 N N . LYS A 1 195 ? -14.273 -1.816 3.436 1.00 92.19 195 LYS A N 1
ATOM 1562 C CA . LYS A 1 195 ? -13.803 -1.413 2.103 1.00 92.19 195 LYS A CA 1
ATOM 1563 C C . LYS A 1 195 ? -13.883 0.104 1.965 1.00 92.19 195 LYS A C 1
ATOM 1565 O O . LYS A 1 195 ? -14.981 0.646 1.952 1.00 92.19 195 LYS A O 1
ATOM 1570 N N . ILE A 1 196 ? -12.740 0.769 1.812 1.00 92.75 196 ILE A N 1
ATOM 1571 C CA . ILE A 1 196 ? -12.625 2.237 1.725 1.00 92.75 196 ILE A CA 1
ATOM 1572 C C . ILE A 1 196 ? -12.249 2.745 0.328 1.00 92.75 196 ILE A C 1
ATOM 1574 O O . ILE A 1 196 ? -12.280 3.950 0.083 1.00 92.75 196 ILE A O 1
ATOM 1578 N N . GLY A 1 197 ? -11.898 1.849 -0.595 1.00 94.00 197 GLY A N 1
ATOM 1579 C CA . GLY A 1 197 ? -11.586 2.206 -1.975 1.00 94.00 197 GLY A CA 1
ATOM 1580 C C . GLY A 1 197 ? -11.245 1.007 -2.849 1.00 94.00 197 GLY A C 1
ATOM 1581 O O . GLY A 1 197 ? -11.368 -0.147 -2.433 1.00 94.00 197 GLY A O 1
ATOM 1582 N N . ALA A 1 198 ? -10.829 1.293 -4.077 1.00 96.06 198 ALA A N 1
ATOM 1583 C CA . ALA A 1 198 ? -10.391 0.305 -5.052 1.00 96.06 198 ALA A CA 1
ATOM 1584 C C . ALA A 1 198 ? -9.347 0.902 -5.993 1.00 96.06 198 ALA A C 1
ATOM 1586 O O . ALA A 1 198 ? -9.324 2.119 -6.194 1.00 96.06 198 ALA A O 1
ATOM 1587 N N . PHE A 1 199 ? -8.505 0.040 -6.557 1.00 96.19 199 PHE A N 1
ATOM 1588 C CA . PHE A 1 199 ? -7.572 0.427 -7.604 1.00 96.19 199 PHE A CA 1
ATOM 1589 C C . PHE A 1 199 ? -8.327 0.844 -8.864 1.00 96.19 199 PHE A C 1
ATOM 1591 O O . PHE A 1 199 ? -9.268 0.186 -9.300 1.00 96.19 199 PHE A O 1
ATOM 1598 N N . GLN A 1 200 ? -7.889 1.953 -9.446 1.00 93.00 200 GLN A N 1
ATOM 1599 C CA . GLN A 1 200 ? -8.325 2.453 -10.741 1.00 93.00 200 GLN A CA 1
ATOM 1600 C C . GLN A 1 200 ? -7.075 2.861 -11.514 1.00 93.00 200 GLN A C 1
ATOM 1602 O O . GLN A 1 200 ? -6.310 3.711 -11.059 1.00 93.00 200 GLN A O 1
ATOM 1607 N N . ASN A 1 201 ? -6.847 2.237 -12.673 1.00 87.75 201 ASN A N 1
ATOM 1608 C CA . ASN A 1 201 ? -5.674 2.493 -13.519 1.00 87.75 201 ASN A CA 1
ATOM 1609 C C . ASN A 1 201 ? -4.343 2.407 -12.742 1.00 87.75 201 ASN A C 1
ATOM 1611 O O . ASN A 1 201 ? -3.496 3.296 -12.829 1.00 87.75 201 ASN A O 1
ATOM 1615 N N . GLY A 1 202 ? -4.193 1.362 -11.921 1.00 90.81 202 GLY A N 1
ATOM 1616 C CA . GLY A 1 202 ? -2.988 1.120 -11.125 1.00 90.81 202 GLY A CA 1
ATOM 1617 C C . GLY A 1 202 ? -2.824 2.023 -9.898 1.00 90.81 202 GLY A C 1
ATOM 1618 O O . GLY A 1 202 ? -1.791 1.954 -9.242 1.00 90.81 202 GLY A O 1
ATOM 1619 N N . ILE A 1 203 ? -3.809 2.855 -9.546 1.00 95.25 203 ILE A N 1
ATOM 1620 C CA . ILE A 1 203 ? -3.730 3.761 -8.390 1.00 95.25 203 ILE A CA 1
ATOM 1621 C C . ILE A 1 203 ? -4.929 3.538 -7.470 1.00 95.25 203 ILE A C 1
ATOM 1623 O O . ILE A 1 203 ? -6.070 3.505 -7.923 1.00 95.25 203 ILE A O 1
ATOM 1627 N N . ALA A 1 204 ? -4.678 3.434 -6.167 1.00 97.19 204 ALA A N 1
ATOM 1628 C CA . ALA A 1 204 ? -5.706 3.526 -5.139 1.00 97.19 204 ALA A CA 1
ATOM 1629 C C . ALA A 1 204 ? -5.310 4.601 -4.124 1.00 97.19 204 ALA A C 1
ATOM 1631 O O . ALA A 1 204 ? -4.339 4.440 -3.386 1.00 97.19 204 ALA A O 1
ATOM 1632 N N . GLU A 1 205 ? -6.068 5.691 -4.069 1.00 96.44 205 GLU A N 1
ATOM 1633 C CA . GLU A 1 205 ? -5.849 6.776 -3.115 1.00 96.44 205 GLU A CA 1
ATOM 1634 C C . GLU A 1 205 ? -7.166 7.305 -2.551 1.00 96.44 205 GLU A C 1
ATOM 1636 O O . GLU A 1 205 ? -8.216 7.229 -3.191 1.00 96.44 205 GLU A O 1
ATOM 1641 N N . GLY A 1 206 ? -7.119 7.843 -1.335 1.00 92.94 206 GLY A N 1
ATOM 1642 C CA . GLY A 1 206 ? -8.308 8.389 -0.697 1.00 92.94 206 GLY A CA 1
ATOM 1643 C C . GLY A 1 206 ? -8.075 8.863 0.729 1.00 92.94 206 GLY A C 1
ATOM 1644 O O . GLY A 1 206 ? -6.987 8.729 1.289 1.00 92.94 206 GLY A O 1
ATOM 1645 N N . SER A 1 207 ? -9.126 9.438 1.314 1.00 93.50 207 SER A N 1
ATOM 1646 C CA . SER A 1 207 ? -9.165 9.803 2.736 1.00 93.50 207 SER A CA 1
ATOM 1647 C C . SER A 1 207 ? -9.899 8.726 3.532 1.00 93.50 207 SER A C 1
ATOM 1649 O O . SER A 1 207 ? -10.814 8.092 3.009 1.00 93.50 207 SER A O 1
ATOM 1651 N N . ILE A 1 208 ? -9.515 8.532 4.792 1.00 91.75 208 ILE A N 1
ATOM 1652 C CA . ILE A 1 208 ? -10.182 7.599 5.707 1.00 91.75 208 ILE A CA 1
ATOM 1653 C C . ILE A 1 208 ? -11.129 8.391 6.607 1.00 91.75 208 ILE A C 1
ATOM 1655 O O . ILE A 1 208 ? -10.741 9.413 7.175 1.00 91.75 208 ILE A O 1
ATOM 1659 N N . ASP A 1 209 ? -12.378 7.932 6.721 1.00 89.38 209 ASP A N 1
ATOM 1660 C CA . ASP A 1 209 ? -13.385 8.587 7.556 1.00 89.38 209 ASP A CA 1
ATOM 1661 C C . ASP A 1 209 ? -12.925 8.603 9.031 1.00 89.38 209 ASP A C 1
ATOM 1663 O O . ASP A 1 209 ? -12.716 7.535 9.618 1.00 89.38 209 ASP A O 1
ATOM 1667 N N . PRO A 1 210 ? -12.785 9.785 9.668 1.00 89.69 210 PRO A N 1
ATOM 1668 C CA . PRO A 1 210 ? -12.320 9.899 11.051 1.00 89.69 210 PRO A CA 1
ATOM 1669 C C . PRO A 1 210 ? -13.164 9.137 12.078 1.00 89.69 210 PRO A C 1
ATOM 1671 O O . PRO A 1 210 ? -12.685 8.863 13.178 1.00 89.69 210 PRO A O 1
ATOM 1674 N N . SER A 1 211 ? -14.418 8.833 11.750 1.00 88.31 211 SER A N 1
ATOM 1675 C CA . SER A 1 211 ? -15.327 8.052 12.590 1.00 88.31 211 SER A CA 1
ATOM 1676 C C . SER A 1 211 ? -14.945 6.575 12.727 1.00 88.31 211 SER A C 1
ATOM 1678 O O . SER A 1 211 ? -15.373 5.933 13.685 1.00 88.31 211 SER A O 1
ATOM 1680 N N . LEU A 1 212 ? -14.115 6.049 11.815 1.00 89.25 212 LEU A N 1
ATOM 1681 C CA . LEU A 1 212 ? -13.534 4.709 11.927 1.00 89.25 212 LEU A CA 1
ATOM 1682 C C . LEU A 1 212 ? -12.495 4.629 13.056 1.00 89.25 212 LEU A C 1
ATOM 1684 O O . LEU A 1 212 ? -12.112 3.533 13.457 1.00 89.25 212 LEU A O 1
ATOM 1688 N N . GLY A 1 213 ? -12.074 5.775 13.601 1.00 92.31 213 GLY A N 1
ATOM 1689 C CA . GLY A 1 213 ? -11.148 5.847 14.721 1.00 92.31 213 GLY A CA 1
ATOM 1690 C C . GLY A 1 213 ? -9.717 5.501 14.319 1.00 92.31 213 GLY A C 1
ATOM 1691 O O . GLY A 1 213 ? -9.234 5.902 13.259 1.00 92.31 213 GLY A O 1
ATOM 1692 N N . GLU A 1 214 ? -9.010 4.809 15.208 1.00 95.88 214 GLU A N 1
ATOM 1693 C CA . GLU A 1 214 ? -7.670 4.297 14.928 1.00 95.88 214 GLU A CA 1
ATOM 1694 C C . GLU A 1 214 ? -7.755 2.996 14.127 1.00 95.88 214 GLU A C 1
ATOM 1696 O O . GLU A 1 214 ? -8.647 2.176 14.332 1.00 95.88 214 GLU A O 1
ATOM 1701 N N . ILE A 1 215 ? -6.813 2.802 13.213 1.00 96.56 215 ILE A N 1
ATOM 1702 C CA . ILE A 1 215 ? -6.746 1.670 12.295 1.00 96.56 215 ILE A CA 1
ATOM 1703 C C . ILE A 1 215 ? -5.665 0.706 12.779 1.00 96.56 215 ILE A C 1
ATOM 1705 O O . ILE A 1 215 ? -4.541 1.122 13.056 1.00 96.56 215 ILE A O 1
ATOM 1709 N N . LEU A 1 216 ? -6.010 -0.579 12.872 1.00 96.94 216 LEU A N 1
ATOM 1710 C CA . LEU A 1 216 ? -5.086 -1.673 13.182 1.00 96.94 216 LEU A CA 1
ATOM 1711 C C . LEU A 1 216 ? -4.335 -2.155 11.946 1.00 96.94 216 LEU A C 1
ATOM 1713 O O . LEU A 1 216 ? -3.150 -2.450 12.027 1.00 96.94 216 LEU A O 1
ATOM 1717 N N . ALA A 1 217 ? -5.020 -2.259 10.810 1.00 97.69 217 ALA A N 1
ATOM 1718 C CA . ALA A 1 217 ? -4.422 -2.777 9.590 1.00 97.69 217 ALA A CA 1
ATOM 1719 C C . ALA A 1 217 ? -5.059 -2.174 8.339 1.00 97.69 217 ALA A C 1
ATOM 1721 O O . ALA A 1 217 ? -6.244 -1.834 8.342 1.00 97.69 217 ALA A O 1
ATOM 1722 N N . ILE A 1 218 ? -4.281 -2.107 7.261 1.00 98.12 218 ILE A N 1
ATOM 1723 C CA . ILE A 1 218 ? -4.772 -1.863 5.901 1.00 98.12 218 ILE A CA 1
ATOM 1724 C C . ILE A 1 218 ? -4.506 -3.119 5.076 1.00 98.12 218 ILE A C 1
ATOM 1726 O O . ILE A 1 218 ? -3.414 -3.680 5.147 1.00 98.12 218 ILE A O 1
ATOM 1730 N N . ARG A 1 219 ? -5.486 -3.561 4.290 1.00 97.88 219 ARG A N 1
ATOM 1731 C CA . ARG A 1 219 ? -5.377 -4.718 3.403 1.00 97.88 219 ARG A CA 1
ATOM 1732 C C . ARG A 1 219 ? -5.760 -4.346 1.978 1.00 97.88 219 ARG A C 1
ATOM 1734 O O . ARG A 1 219 ? -6.779 -3.703 1.756 1.00 97.88 219 ARG A O 1
ATOM 1741 N N . LEU A 1 220 ? -4.958 -4.791 1.021 1.00 98.38 220 LEU A N 1
ATOM 1742 C CA . LEU A 1 220 ? -5.315 -4.864 -0.387 1.00 98.38 220 LEU A CA 1
ATOM 1743 C C . LEU A 1 220 ? -5.863 -6.269 -0.636 1.00 98.38 220 LEU A C 1
ATOM 1745 O O . LEU A 1 220 ? -5.164 -7.240 -0.348 1.00 98.38 220 LEU A O 1
ATOM 1749 N N . LEU A 1 221 ? -7.105 -6.373 -1.102 1.00 97.56 221 LEU A N 1
ATOM 1750 C CA . LEU A 1 221 ? -7.779 -7.647 -1.365 1.00 97.56 221 LEU A CA 1
ATOM 1751 C C . LEU A 1 221 ? -8.080 -7.769 -2.858 1.00 97.56 221 LEU A C 1
ATOM 1753 O O . LEU A 1 221 ? -8.733 -6.883 -3.412 1.00 97.56 221 LEU A O 1
ATOM 1757 N N . ILE A 1 222 ? -7.602 -8.845 -3.479 1.00 97.56 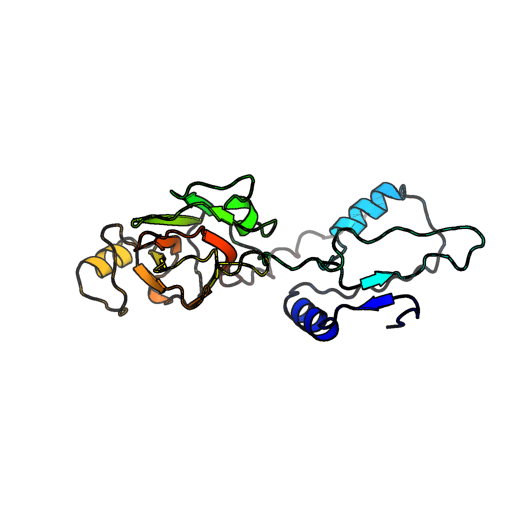222 ILE A N 1
ATOM 1758 C CA . ILE A 1 222 ? -7.767 -9.143 -4.906 1.00 97.56 222 ILE A CA 1
ATOM 1759 C C . ILE A 1 222 ? -9.055 -9.950 -5.100 1.00 97.56 222 ILE A C 1
ATOM 1761 O O . ILE A 1 222 ? -9.266 -10.956 -4.419 1.00 97.56 222 ILE A O 1
ATOM 1765 N N . HIS A 1 223 ? -9.926 -9.517 -6.014 1.00 96.00 223 HIS A N 1
ATOM 1766 C CA . HIS A 1 223 ? -11.248 -10.127 -6.230 1.00 96.00 223 HIS A CA 1
ATOM 1767 C C . HIS A 1 223 ? -11.316 -11.043 -7.453 1.00 96.00 223 HIS A C 1
ATOM 1769 O O . HIS A 1 223 ? -12.193 -11.905 -7.502 1.00 96.00 223 HIS A O 1
ATOM 1775 N N . SER A 1 224 ? -10.380 -10.916 -8.396 1.00 95.62 224 SER A N 1
ATOM 1776 C CA . SER A 1 224 ? -10.342 -11.722 -9.617 1.00 95.62 224 SER A CA 1
ATOM 1777 C C . SER A 1 224 ? -8.978 -12.355 -9.865 1.00 95.62 224 SER A C 1
ATOM 1779 O O . SER A 1 224 ? -7.941 -11.779 -9.538 1.00 95.62 224 SER A O 1
ATOM 1781 N N . ASP A 1 225 ? -8.982 -13.507 -10.529 1.00 94.50 225 ASP A N 1
ATOM 1782 C CA . ASP A 1 225 ? -7.763 -14.115 -11.055 1.00 94.50 225 ASP A CA 1
ATOM 1783 C C . ASP A 1 225 ? -7.147 -13.226 -12.138 1.00 94.50 225 ASP A C 1
ATOM 1785 O O . ASP A 1 225 ? -7.854 -12.697 -12.999 1.00 94.50 225 ASP A O 1
ATOM 1789 N N . SER A 1 226 ? -5.823 -13.099 -12.125 1.00 90.94 226 SER A N 1
ATOM 1790 C CA . SER A 1 226 ? -5.085 -12.310 -13.103 1.00 90.94 226 SER A CA 1
ATOM 1791 C C . SER A 1 226 ? -4.028 -13.159 -13.818 1.00 90.94 226 SER A C 1
ATOM 1793 O O . SER A 1 226 ? -3.201 -13.805 -13.168 1.00 90.94 226 SER A O 1
ATOM 1795 N N . PRO A 1 227 ? -4.008 -13.166 -15.167 1.00 84.31 227 PRO A N 1
ATOM 1796 C CA . PRO A 1 227 ? -2.968 -13.848 -15.932 1.00 84.31 227 PRO A CA 1
ATOM 1797 C C . PRO A 1 227 ? -1.648 -13.061 -15.959 1.00 84.31 227 PRO A C 1
ATOM 1799 O O . PRO A 1 227 ? -0.634 -13.594 -16.414 1.00 84.31 227 PRO A O 1
ATOM 1802 N N . VAL A 1 228 ? -1.657 -11.800 -15.513 1.00 88.62 228 VAL A N 1
ATOM 1803 C CA . VAL A 1 228 ? -0.471 -10.941 -15.441 1.00 88.62 228 VAL A CA 1
ATOM 1804 C C . VAL A 1 228 ? 0.124 -10.956 -14.039 1.00 88.62 228 VAL A C 1
ATOM 1806 O O . VAL A 1 228 ? -0.508 -11.359 -13.063 1.00 88.62 228 VAL A O 1
ATOM 1809 N N . TRP A 1 229 ? 1.389 -10.564 -13.934 1.00 93.69 229 TRP A N 1
ATOM 1810 C CA . TRP A 1 229 ? 2.045 -10.417 -12.640 1.00 93.69 229 TRP A CA 1
ATOM 1811 C C . TRP A 1 229 ? 1.602 -9.104 -11.987 1.00 93.69 229 TRP A C 1
ATOM 1813 O O . TRP A 1 229 ? 1.024 -8.237 -12.637 1.00 93.69 229 TRP A O 1
ATOM 1823 N N . ALA A 1 230 ? 1.856 -8.954 -10.690 1.00 95.44 230 ALA A N 1
ATOM 1824 C CA . ALA A 1 230 ? 1.473 -7.768 -9.938 1.00 95.44 230 ALA A CA 1
ATOM 1825 C C . ALA A 1 230 ? 2.694 -7.081 -9.340 1.00 95.44 230 ALA A C 1
ATOM 1827 O O . ALA A 1 230 ? 3.454 -7.692 -8.583 1.00 95.44 230 ALA A O 1
ATOM 1828 N N . ILE A 1 231 ? 2.842 -5.790 -9.634 1.00 96.62 231 ILE A N 1
ATOM 1829 C CA . ILE A 1 231 ? 3.816 -4.913 -8.987 1.00 96.62 231 ILE A CA 1
ATOM 1830 C C . ILE A 1 231 ? 3.097 -3.955 -8.051 1.00 96.62 231 ILE A C 1
ATOM 1832 O O . ILE A 1 231 ? 2.101 -3.351 -8.433 1.00 96.62 231 ILE A O 1
ATOM 1836 N N . LEU A 1 232 ? 3.639 -3.746 -6.856 1.00 97.75 232 LEU A N 1
ATOM 1837 C CA . LEU A 1 232 ? 3.284 -2.621 -5.992 1.00 97.75 232 LEU A CA 1
ATOM 1838 C C . LEU A 1 232 ? 4.524 -1.731 -5.861 1.00 97.75 232 LEU A C 1
ATOM 1840 O O . LEU A 1 232 ? 5.554 -2.169 -5.349 1.00 97.75 232 LEU A O 1
ATOM 1844 N N . SER A 1 233 ? 4.441 -0.508 -6.380 1.00 96.12 233 SER A N 1
ATOM 1845 C CA . SER A 1 233 ? 5.569 0.419 -6.543 1.00 96.12 233 SER A CA 1
ATOM 1846 C C . SER A 1 233 ? 5.550 1.589 -5.559 1.00 96.12 233 SER A C 1
ATOM 1848 O O . SER A 1 233 ? 6.576 2.233 -5.345 1.00 96.12 233 SER A O 1
ATOM 1850 N N . GLU A 1 234 ? 4.415 1.865 -4.923 1.00 95.50 234 GLU A N 1
ATOM 1851 C CA . GLU A 1 234 ? 4.307 2.916 -3.913 1.00 95.50 234 GLU A CA 1
ATOM 1852 C C . GLU A 1 234 ? 3.330 2.492 -2.820 1.00 95.50 234 GLU A C 1
ATOM 1854 O O . GLU A 1 234 ? 2.220 2.042 -3.109 1.00 95.50 234 GLU A O 1
ATOM 1859 N N . VAL A 1 235 ? 3.752 2.655 -1.566 1.00 97.44 235 VAL A N 1
ATOM 1860 C CA . VAL A 1 235 ? 2.934 2.444 -0.370 1.00 97.44 235 VAL A CA 1
ATOM 1861 C C . VAL A 1 235 ? 3.086 3.668 0.518 1.00 97.44 235 VAL A C 1
ATOM 1863 O O . VAL A 1 235 ? 4.200 3.978 0.937 1.00 97.44 235 VAL A O 1
ATOM 1866 N N . SER A 1 236 ? 1.978 4.358 0.791 1.00 95.62 236 SER A N 1
ATOM 1867 C CA . SER A 1 236 ? 1.978 5.575 1.608 1.00 95.62 236 SER A CA 1
ATOM 1868 C C . SER A 1 236 ? 0.687 5.732 2.428 1.00 95.62 236 SER A C 1
ATOM 1870 O O . SER A 1 236 ? -0.208 6.511 2.075 1.00 95.62 236 SER A O 1
ATOM 1872 N N . PRO A 1 237 ? 0.526 4.988 3.539 1.00 94.12 237 PRO A N 1
ATOM 1873 C CA . PRO A 1 237 ? -0.434 5.344 4.578 1.00 94.12 237 PRO A CA 1
ATOM 1874 C C . PRO A 1 237 ? 0.016 6.627 5.296 1.00 94.12 237 PRO A C 1
ATOM 1876 O O . PRO A 1 237 ? 1.012 6.656 6.017 1.00 94.12 237 PRO A O 1
ATOM 1879 N N . SER A 1 238 ? -0.745 7.705 5.124 1.00 91.12 238 SER A N 1
ATOM 1880 C CA . SER A 1 238 ? -0.476 9.003 5.742 1.00 91.12 238 SER A CA 1
ATOM 1881 C C . SER A 1 238 ? -1.113 9.086 7.125 1.00 91.12 238 SER A C 1
ATOM 1883 O O . SER A 1 238 ? -2.338 9.135 7.263 1.00 91.12 238 SER A O 1
ATOM 1885 N N . VAL A 1 239 ? -0.279 9.148 8.160 1.00 86.62 239 VAL A N 1
ATOM 1886 C CA . VAL A 1 239 ? -0.707 9.392 9.542 1.00 86.62 239 VAL A CA 1
ATOM 1887 C C . VAL A 1 239 ? -0.592 10.869 9.888 1.00 86.62 239 VAL A C 1
ATOM 1889 O O . VAL A 1 239 ? 0.330 11.555 9.442 1.00 86.62 239 VAL A O 1
ATOM 1892 N N . LYS A 1 240 ? -1.512 11.376 10.714 1.00 69.88 240 LYS A N 1
ATOM 1893 C CA . LYS A 1 240 ? -1.405 12.748 11.215 1.00 69.88 240 LYS A CA 1
ATOM 1894 C C . LYS A 1 240 ? -0.109 12.872 12.014 1.00 69.88 240 LYS A C 1
ATOM 1896 O O . LYS A 1 240 ? 0.060 12.175 13.013 1.00 69.88 240 LYS A O 1
ATOM 1901 N N . ALA A 1 241 ? 0.784 13.776 11.613 1.00 56.41 241 ALA A N 1
ATOM 1902 C CA . ALA A 1 241 ? 1.949 14.100 12.423 1.00 56.41 241 ALA A CA 1
ATOM 1903 C C . ALA A 1 241 ? 1.459 14.613 13.785 1.00 56.41 241 ALA A C 1
ATOM 1905 O O . ALA A 1 241 ? 0.888 15.704 13.887 1.00 56.41 241 ALA A O 1
ATOM 1906 N N . THR A 1 242 ? 1.658 13.833 14.846 1.00 46.56 242 THR A N 1
ATOM 1907 C CA . THR A 1 242 ? 1.567 14.361 16.203 1.00 46.56 242 THR A CA 1
ATOM 1908 C C . THR A 1 242 ? 2.676 15.393 16.318 1.00 46.56 242 THR A C 1
ATOM 1910 O O . THR A 1 242 ? 3.859 15.064 16.357 1.00 46.56 242 THR A O 1
ATOM 1913 N N . ARG A 1 243 ? 2.311 16.680 16.296 1.00 39.91 243 ARG A N 1
ATOM 1914 C CA . ARG A 1 243 ? 3.234 17.777 16.598 1.00 39.91 243 ARG A CA 1
ATOM 1915 C C . ARG A 1 243 ? 3.658 17.670 18.069 1.00 39.91 243 ARG A C 1
ATOM 1917 O O . ARG A 1 243 ? 3.223 18.457 18.896 1.00 39.91 243 ARG A O 1
ATOM 1924 N N . ASN A 1 244 ? 4.537 16.728 18.396 1.00 36.25 244 ASN A N 1
ATOM 1925 C CA . ASN A 1 244 ? 5.241 16.659 19.677 1.00 36.25 244 ASN A CA 1
ATOM 1926 C C . ASN A 1 244 ? 6.565 17.438 19.597 1.00 36.25 244 ASN A C 1
ATOM 1928 O O . ASN A 1 244 ? 7.603 16.990 20.072 1.00 36.25 244 ASN A O 1
ATOM 1932 N N . TRP A 1 245 ? 6.528 18.636 19.010 1.00 37.16 245 TRP A N 1
ATOM 1933 C CA . TRP A 1 245 ? 7.693 19.519 18.876 1.00 37.16 245 TRP A CA 1
ATOM 1934 C C . TRP A 1 245 ? 8.097 20.223 20.187 1.00 37.16 245 TRP A C 1
ATOM 1936 O O . TRP A 1 245 ? 9.025 21.020 20.181 1.00 37.16 245 TRP A O 1
ATOM 1946 N N . PHE A 1 246 ? 7.451 19.926 21.324 1.00 30.03 246 PHE A N 1
ATOM 1947 C CA . PHE A 1 246 ? 7.691 20.633 22.593 1.00 30.03 246 PHE A CA 1
ATOM 1948 C C . PHE A 1 246 ? 8.346 19.817 23.721 1.00 30.03 246 PHE A C 1
ATOM 1950 O O . PHE A 1 246 ? 8.529 20.358 24.806 1.00 30.03 246 PHE A O 1
ATOM 1957 N N . GLN A 1 247 ? 8.744 18.555 23.508 1.00 33.00 247 GLN A N 1
ATOM 1958 C CA . GLN A 1 247 ? 9.361 17.746 24.582 1.00 33.00 247 GLN A CA 1
ATOM 1959 C C . GLN A 1 247 ? 10.782 17.222 24.321 1.00 33.00 247 GLN A C 1
ATOM 1961 O O . GLN A 1 247 ? 11.341 16.584 25.205 1.00 33.00 247 GLN A O 1
ATOM 1966 N N . SER A 1 248 ? 11.424 17.547 23.192 1.00 30.47 248 SER A N 1
ATOM 1967 C CA . SER A 1 248 ? 12.813 17.112 22.928 1.00 30.47 248 SER A CA 1
ATOM 1968 C C . SER A 1 248 ? 13.864 18.234 22.922 1.00 30.47 248 SER A C 1
ATOM 1970 O O . SER A 1 248 ? 14.978 18.017 22.457 1.00 30.47 248 SER A O 1
ATOM 1972 N N . LEU A 1 249 ? 13.549 19.420 23.461 1.00 29.83 249 LEU A N 1
ATOM 1973 C CA . LEU A 1 249 ? 14.479 20.563 23.554 1.00 29.83 249 LEU A CA 1
ATOM 1974 C C . LEU A 1 249 ? 14.757 21.030 24.996 1.00 29.83 249 LEU A C 1
ATOM 1976 O O . LEU A 1 249 ? 15.060 22.193 25.235 1.00 29.83 249 LEU A O 1
ATOM 1980 N N . LEU A 1 250 ? 14.699 20.120 25.970 1.00 32.03 250 LEU A N 1
ATOM 1981 C CA . LEU A 1 250 ? 15.117 20.375 27.356 1.00 32.03 250 LEU A CA 1
ATOM 1982 C C . LEU A 1 250 ? 15.941 19.198 27.902 1.00 32.03 250 LEU A C 1
ATOM 1984 O O . LEU A 1 250 ? 15.602 18.576 28.900 1.00 32.03 250 LEU A O 1
ATOM 1988 N N . SER A 1 251 ? 17.048 18.888 27.228 1.00 30.00 251 SER A N 1
ATOM 1989 C CA . SER A 1 251 ? 18.194 18.208 27.849 1.00 30.00 251 SER A CA 1
ATOM 1990 C C . SER A 1 251 ? 19.478 18.597 27.119 1.00 30.00 251 SER A C 1
ATOM 1992 O O . SER A 1 251 ? 20.108 17.809 26.428 1.00 30.00 251 SER A O 1
ATOM 1994 N N . CYS A 1 252 ? 19.808 19.879 27.207 1.00 28.97 252 CYS A N 1
ATOM 1995 C CA . CYS A 1 252 ? 21.159 20.390 27.002 1.00 28.97 252 CYS A CA 1
ATOM 1996 C C . CYS A 1 252 ? 21.263 21.664 27.842 1.00 28.97 252 CYS A C 1
ATOM 1998 O O . CYS A 1 252 ? 21.319 22.781 27.333 1.00 28.97 252 CYS A O 1
ATOM 200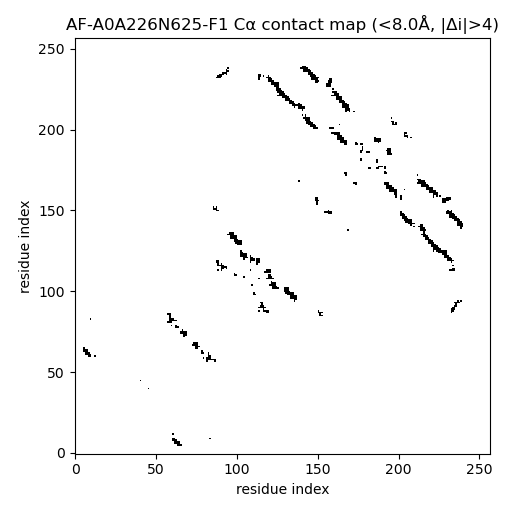0 N N . ARG A 1 253 ? 21.182 21.496 29.167 1.00 29.66 253 ARG A N 1
ATOM 2001 C CA . ARG A 1 253 ? 21.656 22.519 30.095 1.00 29.66 253 ARG A CA 1
ATOM 2002 C C . ARG A 1 253 ? 23.127 22.208 30.326 1.00 29.66 253 ARG A C 1
ATOM 2004 O O . ARG A 1 253 ? 23.466 21.159 30.858 1.00 29.66 253 ARG A O 1
ATOM 2011 N N . ILE A 1 254 ? 23.970 23.087 29.806 1.00 33.34 254 ILE A N 1
ATOM 2012 C CA . ILE A 1 254 ? 25.405 23.105 30.044 1.00 33.34 254 ILE A CA 1
ATOM 2013 C C . ILE A 1 254 ? 25.588 23.452 31.523 1.00 33.34 254 ILE A C 1
ATOM 2015 O O . ILE A 1 254 ? 25.306 24.581 31.921 1.00 33.34 254 ILE A O 1
ATOM 2019 N N . ASP A 1 255 ? 26.025 22.484 32.325 1.00 32.81 255 ASP A N 1
ATOM 2020 C CA . ASP A 1 255 ? 26.683 22.772 33.596 1.00 32.81 255 ASP A CA 1
ATOM 2021 C C . ASP A 1 255 ? 28.100 23.247 33.263 1.00 32.81 255 ASP A C 1
ATOM 2023 O O . ASP A 1 255 ? 28.993 22.465 32.937 1.00 32.81 255 ASP A O 1
ATOM 2027 N N . SER A 1 256 ? 28.274 24.564 33.261 1.00 32.72 256 SER A N 1
ATOM 2028 C CA . SER A 1 256 ? 29.576 25.220 33.241 1.00 32.72 256 SER A CA 1
ATOM 2029 C C . SER A 1 256 ? 30.075 25.358 34.680 1.00 32.72 256 SER A C 1
ATOM 2031 O O . SER A 1 256 ? 29.511 26.143 35.448 1.00 32.72 256 SER A O 1
ATOM 2033 N N . HIS A 1 257 ? 31.111 24.593 35.022 1.00 35.91 257 HIS A N 1
ATOM 2034 C CA . HIS A 1 257 ? 32.063 24.944 36.076 1.00 35.91 257 HIS A CA 1
ATOM 2035 C C . HIS A 1 257 ? 33.144 25.868 35.515 1.00 35.91 257 HIS A C 1
ATOM 2037 O O . HIS A 1 257 ? 33.519 25.672 34.336 1.00 35.91 257 HIS A O 1
#

Solvent-accessible surface area (backbone atoms only — not comparable to full-atom values): 15094 Å² total; per-residue (Å²): 136,82,79,63,95,46,56,51,69,46,96,60,45,69,62,52,49,54,54,52,58,71,70,53,89,66,94,79,86,84,82,91,82,78,95,65,84,85,80,90,65,63,65,69,60,52,51,54,56,48,56,74,72,53,87,75,75,79,49,42,58,58,43,75,58,49,65,60,51,98,52,90,89,45,68,49,85,76,68,63,92,42,47,86,54,77,75,51,42,48,62,43,94,51,74,71,54,51,78,48,65,72,58,48,66,42,88,88,25,37,66,68,34,18,47,66,33,76,38,30,21,31,26,53,51,49,39,53,73,31,37,41,37,42,34,35,78,55,68,36,57,52,46,33,39,38,38,32,28,20,32,86,90,45,67,76,22,34,56,59,66,27,31,36,28,36,27,46,56,46,64,65,60,32,54,52,40,69,74,59,77,41,101,72,84,41,62,50,46,99,87,36,32,34,47,75,49,48,49,53,95,29,35,31,70,50,70,48,68,73,88,56,52,34,32,31,29,42,32,41,40,26,67,44,69,39,98,46,34,32,24,41,14,30,46,40,67,38,57,69,79,78,84,68,83,82,76,83,85,82,85,80,79,82,84,80,130

Sequence (257 aa):
MELEDDIIAKPDYIQSIENFAAEQSQEWMVLEFSQLGFIVFTVAHCEKEKAKLRIRAKPSLFQHMGLHSSLSGKIQNLKDKDFGKSVLHKAHNNPPAELHTSLRIYQQHTLERVYEGKDYFWASAPVAGDYISFAFLKPLKVEKYLFRSGNMEYPSDMLDDTTVEVLPADEAVRKGLVGNGSKFNYPATKEGYVKIGAFQNGIAEGSIDPSLGEILAIRLLIHSDSPVWAILSEVSPSVKATRNWFQSLLSCRIDS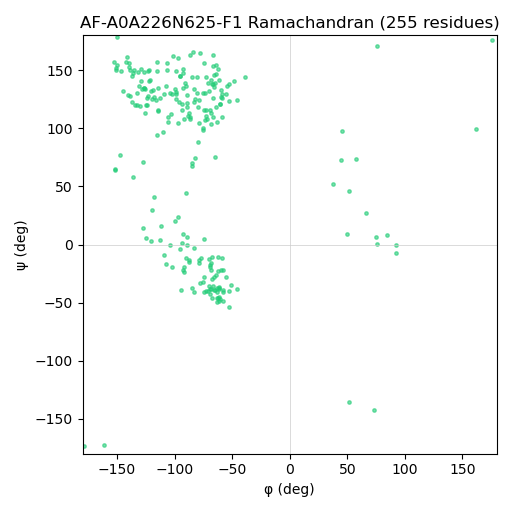H

Foldseek 3Di:
DDDDPQKDFDPCRVVVVVVVVVPDPDDDDDDDDDPDDDDDDDPVVVVVVVVVVDDDDPPDRMFGHDLDDPPPPDGDPDDDPGPPDFQFAAADPAADWDKDWPFAWDDPQDPVCRPRVNHKTKGAWDAAFIKIKTFHPDFADFFKWKWFKGGPVGLPQAQPQKFKKFAQPDPVLLVCQQPPCDPPVWHADPVSITTPFGDDSRMTMDTDDCVSPTTRMMMIGHHHTDNHMIIIRHTDRHGDPPPPVPPPPPDDDDPDD